Protein AF-A0A2N1ZCA7-F1 (afdb_monomer_lite)

Radius of gyration: 18.74 Å; chains: 1; bounding box: 48×37×48 Å

Structure (mmCIF, N/CA/C/O backbone):
data_AF-A0A2N1ZCA7-F1
#
_entry.id   AF-A0A2N1ZCA7-F1
#
loop_
_atom_site.group_PDB
_atom_site.id
_atom_site.type_symbol
_atom_site.label_atom_id
_atom_site.label_alt_id
_atom_site.label_comp_id
_atom_site.label_asym_id
_atom_site.label_entity_id
_atom_site.label_seq_id
_atom_site.pdbx_PDB_ins_code
_atom_site.Cartn_x
_atom_site.Cartn_y
_atom_site.Cartn_z
_atom_site.occupancy
_atom_site.B_iso_or_equiv
_atom_site.auth_seq_id
_atom_site.auth_comp_id
_atom_site.auth_asym_id
_atom_site.auth_atom_id
_atom_site.pdbx_PDB_model_num
ATOM 1 N N . MET A 1 1 ? -21.669 -12.016 -18.280 1.00 54.09 1 MET A N 1
ATOM 2 C CA . MET A 1 1 ? -21.436 -10.854 -17.398 1.00 54.09 1 MET A CA 1
ATOM 3 C C . MET A 1 1 ? -21.456 -11.382 -15.979 1.00 54.09 1 MET A C 1
ATOM 5 O O . MET A 1 1 ? -22.357 -12.158 -15.691 1.00 54.09 1 MET A O 1
ATOM 9 N N . ALA A 1 2 ? -20.449 -11.059 -15.168 1.00 61.19 2 ALA A N 1
ATOM 10 C CA . ALA A 1 2 ? -20.410 -11.460 -13.763 1.00 61.19 2 ALA A CA 1
ATOM 11 C C . ALA A 1 2 ? -21.601 -10.847 -13.008 1.00 61.19 2 ALA A C 1
ATOM 13 O O . ALA A 1 2 ? -21.930 -9.679 -13.234 1.00 61.19 2 ALA A O 1
ATOM 14 N N . GLU A 1 3 ? -22.271 -11.630 -12.164 1.00 78.62 3 GLU A N 1
ATOM 15 C CA . GLU A 1 3 ? -23.395 -11.147 -11.360 1.00 78.62 3 GLU A CA 1
ATOM 16 C C . GLU A 1 3 ? -22.850 -10.466 -10.102 1.00 78.62 3 GLU A C 1
ATOM 18 O O . GLU A 1 3 ? -22.225 -11.101 -9.250 1.00 78.62 3 GLU A O 1
ATOM 23 N N . TRP A 1 4 ? -23.054 -9.152 -10.007 1.00 86.12 4 TRP A N 1
ATOM 24 C CA . TRP A 1 4 ? -22.641 -8.377 -8.844 1.00 86.12 4 TRP A CA 1
ATOM 25 C C . TRP A 1 4 ? -23.588 -8.632 -7.674 1.00 86.12 4 TRP A C 1
ATOM 27 O O . TRP A 1 4 ? -24.806 -8.518 -7.806 1.00 86.12 4 TRP A O 1
ATOM 37 N N . LYS A 1 5 ? -23.009 -8.933 -6.515 1.00 90.31 5 LYS A N 1
ATOM 38 C CA . LYS A 1 5 ? -23.696 -9.033 -5.228 1.00 90.31 5 LYS A CA 1
ATOM 39 C C . LYS A 1 5 ? -23.409 -7.792 -4.396 1.00 90.31 5 LYS A C 1
ATOM 41 O O . LYS A 1 5 ? -22.346 -7.185 -4.525 1.00 90.31 5 LYS A O 1
ATOM 46 N N . GLU A 1 6 ? -24.354 -7.453 -3.526 1.00 91.88 6 GLU A N 1
ATOM 47 C CA . GLU A 1 6 ? -24.297 -6.267 -2.676 1.00 91.88 6 GLU A CA 1
ATOM 48 C C . GLU A 1 6 ? -24.579 -6.625 -1.211 1.00 91.88 6 GLU A C 1
ATOM 50 O O . GLU A 1 6 ? -25.515 -7.369 -0.910 1.00 91.88 6 GLU A O 1
ATOM 55 N N . LEU A 1 7 ? -23.789 -6.058 -0.297 1.00 91.69 7 LEU A N 1
ATOM 56 C CA . LEU A 1 7 ? -24.031 -6.070 1.144 1.00 91.69 7 LEU A CA 1
ATOM 57 C C . LEU A 1 7 ? -23.997 -4.636 1.670 1.00 91.69 7 LEU A C 1
ATOM 59 O O . LEU A 1 7 ? -22.962 -3.976 1.615 1.00 91.69 7 LEU A O 1
ATOM 63 N N . LYS A 1 8 ? -25.121 -4.160 2.208 1.00 93.50 8 LYS A N 1
ATOM 64 C CA . LYS A 1 8 ? -25.26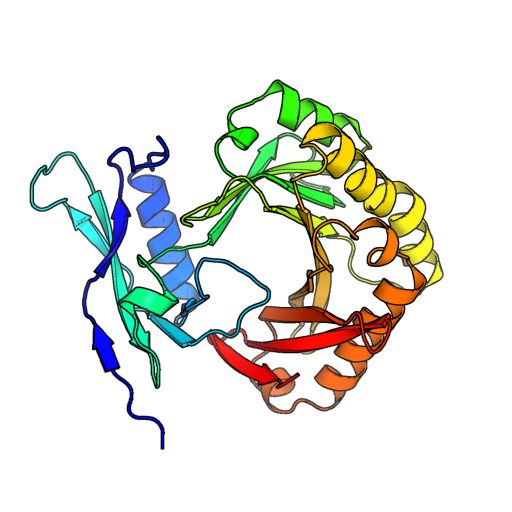0 -2.769 2.657 1.00 93.50 8 LYS A CA 1
ATOM 65 C C . LYS A 1 8 ? -24.775 -2.549 4.081 1.00 93.50 8 LYS A C 1
ATOM 67 O O . LYS A 1 8 ? -24.983 -3.408 4.940 1.00 93.50 8 LYS A O 1
ATOM 72 N N . SER A 1 9 ? -24.200 -1.373 4.330 1.00 91.56 9 SER A N 1
ATOM 73 C CA . SER A 1 9 ? -23.865 -0.840 5.660 1.00 91.56 9 SER A CA 1
ATOM 74 C C . SER A 1 9 ? -23.100 -1.824 6.553 1.00 91.56 9 SER A C 1
ATOM 76 O O . SER A 1 9 ? -23.401 -1.983 7.739 1.00 91.56 9 SER A O 1
ATOM 78 N N . GLN A 1 10 ? -22.119 -2.517 5.980 1.00 90.94 10 GLN A N 1
ATOM 79 C CA . GLN A 1 10 ? -21.289 -3.462 6.719 1.00 90.94 10 GLN A CA 1
ATOM 80 C C . GLN A 1 10 ? -20.261 -2.716 7.563 1.00 90.94 10 GLN A C 1
ATOM 82 O O . GLN A 1 10 ? -19.708 -1.709 7.128 1.00 90.94 10 GLN A O 1
ATOM 87 N N . ILE A 1 11 ? -19.982 -3.226 8.763 1.00 89.50 11 ILE A N 1
ATOM 88 C CA . ILE A 1 11 ? -18.998 -2.632 9.674 1.00 89.50 11 ILE A CA 1
ATOM 89 C C . ILE A 1 11 ? -17.588 -2.929 9.159 1.00 89.50 11 ILE A C 1
ATOM 91 O O . ILE A 1 11 ? -17.176 -4.084 9.067 1.00 89.50 11 ILE A O 1
ATOM 95 N N . LEU A 1 12 ? -16.838 -1.867 8.876 1.00 87.56 12 LEU A N 1
ATOM 96 C CA . LEU A 1 12 ? -15.458 -1.922 8.393 1.00 87.56 12 LEU A CA 1
ATOM 97 C C . LEU A 1 12 ? -14.470 -1.712 9.550 1.00 87.56 12 LEU A C 1
ATOM 99 O O . LEU A 1 12 ? -13.465 -2.412 9.678 1.00 87.56 12 LEU A O 1
ATOM 103 N N . ALA A 1 13 ? -14.785 -0.761 10.431 1.00 89.19 13 ALA A N 1
ATOM 104 C CA . ALA A 1 13 ? -13.964 -0.360 11.571 1.00 89.19 13 ALA A CA 1
ATOM 105 C C . ALA A 1 13 ? -14.845 0.128 12.722 1.00 89.19 13 ALA A C 1
ATOM 107 O O . ALA A 1 13 ? -15.977 0.549 12.489 1.00 89.19 13 ALA A O 1
ATOM 108 N N . GLY A 1 14 ? -14.307 0.142 13.938 1.00 91.44 14 GLY A N 1
ATOM 109 C CA . GLY A 1 14 ? -14.994 0.701 15.098 1.00 91.44 14 GLY A CA 1
ATOM 110 C C . GLY A 1 14 ? -14.034 1.340 16.091 1.00 91.44 14 GLY A C 1
ATOM 111 O O . GLY A 1 14 ? -12.814 1.205 15.970 1.00 91.44 14 GLY A O 1
ATOM 112 N N . THR A 1 15 ? -14.597 2.049 17.068 1.00 94.25 15 THR A N 1
ATOM 113 C CA . THR A 1 15 ? -13.843 2.617 18.198 1.00 94.25 15 THR A CA 1
ATOM 114 C C . THR A 1 15 ? -13.708 1.649 19.374 1.00 94.25 15 THR A C 1
ATOM 116 O O . THR A 1 15 ? -13.002 1.945 20.334 1.00 94.25 15 THR A O 1
ATOM 119 N N . LYS A 1 16 ? -14.380 0.492 19.324 1.00 92.00 16 LYS A N 1
ATOM 120 C CA . LYS A 1 16 ? -14.135 -0.611 20.260 1.00 92.00 16 LYS A CA 1
ATOM 121 C C . LYS A 1 16 ? -12.760 -1.215 19.996 1.00 92.00 16 LYS A C 1
ATOM 123 O O . LYS A 1 16 ? -12.297 -1.214 18.858 1.00 92.00 16 LYS A O 1
ATOM 128 N N . ILE A 1 17 ? -12.149 -1.746 21.051 1.00 88.12 17 ILE A N 1
ATOM 129 C CA . ILE A 1 17 ? -10.935 -2.552 20.929 1.00 88.12 17 ILE A CA 1
ATOM 130 C C . ILE A 1 17 ? -11.282 -3.797 20.110 1.00 88.12 17 ILE A C 1
ATOM 132 O O . ILE A 1 17 ? -12.230 -4.516 20.436 1.00 88.12 17 ILE A O 1
ATOM 136 N N . ASP A 1 18 ? -10.553 -4.014 19.023 1.00 82.94 18 ASP A N 1
ATOM 137 C CA . ASP A 1 18 ? -10.734 -5.176 18.168 1.00 82.94 18 ASP A CA 1
ATOM 138 C C . ASP A 1 18 ? -10.008 -6.417 18.715 1.00 82.94 18 ASP A C 1
ATOM 140 O O . ASP A 1 18 ? -9.381 -6.401 19.775 1.00 82.94 18 ASP A O 1
ATOM 144 N N . SER A 1 19 ? -10.093 -7.532 17.986 1.00 77.69 19 SER A N 1
ATOM 145 C CA . SER A 1 19 ? -9.451 -8.792 18.378 1.00 77.69 19 SER A CA 1
ATOM 146 C C . SER A 1 19 ? -7.920 -8.728 18.427 1.00 77.69 19 SER A C 1
ATOM 148 O O . SER A 1 19 ? -7.298 -9.676 18.899 1.00 77.69 19 SER A O 1
ATOM 150 N N . GLN A 1 20 ? -7.314 -7.662 17.906 1.00 76.81 20 GLN A N 1
ATOM 151 C CA . GLN A 1 20 ? -5.869 -7.442 17.889 1.00 76.81 20 GLN A CA 1
ATOM 152 C C . GLN A 1 20 ? -5.430 -6.533 19.030 1.00 76.81 20 GLN A C 1
ATOM 154 O O . GLN A 1 20 ? -4.245 -6.470 19.326 1.00 76.81 20 GLN A O 1
ATOM 159 N N . GLY A 1 21 ? -6.367 -5.882 19.719 1.00 83.56 21 GLY A N 1
ATOM 160 C CA . GLY A 1 21 ? -6.051 -4.894 20.741 1.00 83.56 21 GLY A CA 1
ATOM 161 C C . GLY A 1 21 ? -5.938 -3.475 20.184 1.00 83.56 21 GLY A C 1
ATOM 162 O O . GLY A 1 21 ? -5.560 -2.573 20.930 1.00 83.56 21 GLY A O 1
ATOM 163 N N . GLU A 1 22 ? -6.268 -3.249 18.907 1.00 85.56 22 GLU A N 1
ATOM 164 C CA . GLU A 1 22 ? -6.298 -1.910 18.325 1.00 85.56 22 GLU A CA 1
ATOM 165 C C . GLU A 1 22 ? -7.667 -1.251 18.559 1.00 85.56 22 GLU A C 1
ATOM 167 O O . GLU A 1 22 ? -8.716 -1.886 18.473 1.00 85.56 22 GLU A O 1
ATOM 172 N N . SER A 1 23 ? -7.670 0.055 18.834 1.00 88.62 23 SER A N 1
ATOM 173 C CA . SER A 1 23 ? -8.878 0.881 18.806 1.00 88.62 23 SER A CA 1
ATOM 174 C C . SER A 1 23 ? -8.656 2.133 17.960 1.00 88.62 23 SER A C 1
ATOM 176 O O . SER A 1 23 ? -7.528 2.592 17.757 1.00 88.62 23 SER A O 1
ATOM 178 N N . ASN A 1 24 ? -9.750 2.691 17.450 1.00 91.12 24 ASN A N 1
ATOM 179 C CA . ASN A 1 24 ? -9.742 3.928 16.681 1.00 91.12 24 ASN A CA 1
ATOM 180 C C . ASN A 1 24 ? -10.481 5.042 17.422 1.00 91.12 24 ASN A C 1
ATOM 182 O O . ASN A 1 24 ? -11.389 4.784 18.210 1.00 91.12 24 ASN A O 1
ATOM 186 N N . THR A 1 25 ? -10.140 6.293 17.117 1.00 93.62 25 THR A N 1
ATOM 187 C CA . THR A 1 25 ? -10.919 7.453 17.563 1.00 93.62 25 THR A CA 1
ATOM 188 C C . THR A 1 25 ? -12.057 7.741 16.588 1.00 93.62 25 THR A C 1
ATOM 190 O O . THR A 1 25 ? -11.984 7.399 15.403 1.00 93.62 25 THR A O 1
ATOM 193 N N . LYS A 1 26 ? -13.117 8.406 17.056 1.00 95.81 26 LYS A N 1
ATOM 194 C CA . LYS A 1 26 ? -14.226 8.823 16.187 1.00 95.81 26 LYS A CA 1
ATOM 195 C C . LYS A 1 26 ? -13.744 9.788 15.102 1.00 95.81 26 LYS A C 1
ATOM 197 O O . LYS A 1 26 ? -14.171 9.694 13.954 1.00 95.81 26 LYS A O 1
ATOM 202 N N . GLU A 1 27 ? -12.836 10.688 15.457 1.00 96.38 27 GLU A N 1
ATOM 203 C CA . GLU A 1 27 ? -12.222 11.671 14.566 1.00 96.38 27 GLU A CA 1
ATOM 204 C C . GLU A 1 27 ? -11.488 10.974 13.420 1.00 96.38 27 GLU A C 1
ATOM 206 O O . GLU A 1 27 ? -11.633 11.363 12.261 1.00 96.38 27 GLU A O 1
ATOM 211 N N . PHE A 1 28 ? -10.770 9.889 13.722 1.00 93.50 28 PHE A N 1
ATOM 212 C CA . PHE A 1 28 ? -10.111 9.074 12.712 1.00 93.50 28 PHE A CA 1
ATOM 213 C C . PHE A 1 28 ? -11.116 8.382 11.780 1.00 93.50 28 PHE A C 1
ATOM 215 O O . PHE A 1 28 ? -10.930 8.399 10.564 1.00 93.50 28 PHE A O 1
ATOM 222 N N . LEU A 1 29 ? -12.220 7.839 12.310 1.00 94.75 29 LEU A N 1
ATOM 223 C CA . LEU A 1 29 ? -13.276 7.249 11.474 1.00 94.75 29 LEU A CA 1
ATOM 224 C C . LEU A 1 29 ? -13.932 8.291 10.552 1.00 94.75 29 LEU A C 1
ATOM 226 O O . LEU A 1 29 ? -14.195 8.003 9.385 1.00 94.75 29 LEU A O 1
ATOM 230 N N . LEU A 1 30 ? -14.166 9.511 11.045 1.00 96.94 30 LEU A N 1
ATOM 231 C CA . LEU A 1 30 ? -14.705 10.617 10.245 1.00 96.94 30 LEU A CA 1
ATOM 232 C C . LEU A 1 30 ? -13.730 11.058 9.149 1.00 96.94 30 LEU A C 1
ATOM 234 O O . LEU A 1 30 ? -14.143 11.316 8.017 1.00 96.94 30 LEU A O 1
ATOM 238 N N . TRP A 1 31 ? -12.435 11.107 9.461 1.00 95.00 31 TRP A N 1
ATOM 239 C CA . TRP A 1 31 ? -11.398 11.364 8.469 1.00 95.00 31 TRP A CA 1
ATOM 240 C C . TRP A 1 31 ? -11.374 10.282 7.379 1.00 95.00 31 TRP A C 1
ATOM 242 O O . TRP A 1 31 ? -11.380 10.621 6.194 1.00 95.00 31 TRP A O 1
ATOM 252 N N . LEU A 1 32 ? -11.438 8.998 7.756 1.00 93.06 32 LEU A N 1
ATOM 253 C CA . LEU A 1 32 ? -11.523 7.881 6.809 1.00 93.06 32 LEU A CA 1
ATOM 254 C C . LEU A 1 32 ? -12.758 7.986 5.912 1.00 93.06 32 LEU A C 1
ATOM 256 O O . LEU A 1 32 ? -12.626 7.883 4.694 1.00 93.06 32 LEU A O 1
ATOM 260 N N . LYS A 1 33 ? -13.938 8.246 6.491 1.00 95.12 33 LYS A N 1
ATOM 261 C CA . LYS A 1 33 ? -15.184 8.466 5.742 1.00 95.12 33 LYS A CA 1
ATOM 262 C C . LYS A 1 33 ? -14.991 9.517 4.653 1.00 95.12 33 LYS A C 1
ATOM 264 O O . LYS A 1 33 ? -15.308 9.269 3.492 1.00 95.12 33 LYS A O 1
ATOM 269 N N . ASN A 1 34 ? -14.484 10.691 5.024 1.00 95.12 34 ASN A N 1
ATOM 270 C CA . ASN A 1 34 ? -14.314 11.799 4.088 1.00 95.12 34 ASN A CA 1
ATOM 271 C C . ASN A 1 34 ? -13.300 11.450 2.996 1.00 95.12 34 ASN A C 1
ATOM 273 O O . ASN A 1 34 ? -13.575 11.654 1.815 1.00 95.12 34 ASN A O 1
ATOM 277 N N . ARG A 1 35 ? -12.160 10.864 3.381 1.00 90.88 35 ARG A N 1
ATOM 278 C CA . ARG A 1 35 ? -11.112 10.426 2.454 1.00 90.88 35 ARG A CA 1
ATOM 279 C C . ARG A 1 35 ? -11.630 9.402 1.443 1.00 90.88 35 ARG A C 1
ATOM 281 O O . ARG A 1 35 ? -11.357 9.534 0.254 1.00 90.88 35 ARG A O 1
ATOM 288 N N . PHE A 1 36 ? -12.356 8.383 1.896 1.00 90.75 36 PHE A N 1
ATOM 289 C CA . PHE A 1 36 ? -12.839 7.319 1.020 1.00 90.75 36 PHE A CA 1
ATOM 290 C C . PHE A 1 36 ? -13.998 7.768 0.132 1.00 90.75 36 PHE A C 1
ATOM 292 O O . PHE A 1 36 ? -13.996 7.455 -1.055 1.00 90.75 36 PHE A O 1
ATOM 299 N N . ASN A 1 37 ? -14.926 8.580 0.646 1.00 92.25 37 ASN A N 1
ATOM 300 C CA . ASN A 1 37 ? -15.996 9.146 -0.178 1.00 92.25 37 ASN A CA 1
ATOM 301 C C . ASN A 1 37 ? -15.467 10.118 -1.241 1.00 92.25 37 ASN A C 1
ATOM 303 O O . ASN A 1 37 ? -15.974 10.108 -2.358 1.00 92.25 37 ASN A O 1
ATOM 307 N N . ALA A 1 38 ? -14.428 10.908 -0.941 1.00 90.06 38 ALA A N 1
ATOM 308 C CA . ALA A 1 38 ? -13.791 11.780 -1.933 1.00 90.06 38 ALA A CA 1
ATOM 309 C C . ALA A 1 38 ? -13.191 10.994 -3.111 1.00 90.06 38 ALA A C 1
ATOM 311 O O . ALA A 1 38 ? -13.107 11.504 -4.223 1.00 90.06 38 ALA A O 1
ATOM 312 N N . ARG A 1 39 ? -12.797 9.742 -2.864 1.00 85.56 39 ARG A N 1
ATOM 313 C CA . ARG A 1 39 ? -12.280 8.826 -3.879 1.00 85.56 39 ARG A CA 1
ATOM 314 C C . ARG A 1 39 ? -13.379 8.060 -4.632 1.00 85.56 39 ARG A C 1
ATOM 316 O O . ARG A 1 39 ? -13.154 7.586 -5.740 1.00 85.56 39 ARG A O 1
ATOM 323 N N . GLY A 1 40 ? -14.566 7.924 -4.049 1.00 86.62 40 GLY A N 1
ATOM 324 C CA . GLY A 1 40 ? -15.675 7.169 -4.625 1.00 86.62 40 GLY A CA 1
ATOM 325 C C . GLY A 1 40 ? -15.575 5.676 -4.320 1.00 86.62 40 GLY A C 1
ATOM 326 O O . GLY A 1 40 ? -16.132 5.215 -3.325 1.00 86.62 40 GLY A O 1
ATOM 327 N N . LYS A 1 41 ? -14.896 4.904 -5.179 1.00 89.56 41 LYS A N 1
ATOM 328 C CA . LYS A 1 41 ? -14.775 3.445 -5.026 1.00 89.56 41 LYS A CA 1
ATOM 329 C C . LYS A 1 41 ? -13.437 3.069 -4.405 1.00 89.56 41 LYS A C 1
ATOM 331 O O . LYS A 1 41 ? -12.381 3.436 -4.914 1.00 89.56 41 LYS A O 1
ATOM 336 N N . ILE A 1 42 ? -13.487 2.290 -3.330 1.00 89.00 42 ILE A N 1
ATOM 337 C CA . ILE A 1 42 ? -12.305 1.696 -2.709 1.00 89.00 42 ILE A CA 1
ATOM 338 C C . ILE A 1 42 ? -12.250 0.220 -3.086 1.00 89.00 42 ILE A C 1
ATOM 340 O O . ILE A 1 42 ? -13.156 -0.524 -2.716 1.00 89.00 42 ILE A O 1
ATOM 344 N N . PRO A 1 43 ? -11.218 -0.229 -3.804 1.00 86.88 43 PRO A N 1
ATOM 345 C CA . PRO A 1 43 ? -11.031 -1.635 -4.118 1.00 86.88 43 PRO A CA 1
ATOM 346 C C . PRO A 1 43 ? -11.109 -2.579 -2.925 1.00 86.88 43 PRO A C 1
ATOM 348 O O . PRO A 1 43 ? -10.518 -2.344 -1.871 1.00 86.88 43 PRO A O 1
ATOM 351 N N . LEU A 1 44 ? -11.793 -3.699 -3.132 1.00 84.12 44 LEU A N 1
ATOM 352 C CA . LEU A 1 44 ? -11.938 -4.753 -2.140 1.00 84.12 44 LEU A CA 1
ATOM 353 C C . LEU A 1 44 ? -10.768 -5.732 -2.252 1.00 84.12 44 LEU A C 1
ATOM 355 O O . LEU A 1 44 ? -10.841 -6.747 -2.949 1.00 84.12 44 LEU A O 1
ATOM 359 N N . GLY A 1 45 ? -9.664 -5.384 -1.592 1.00 77.25 45 GLY A N 1
ATOM 360 C CA . GLY A 1 45 ? -8.489 -6.244 -1.483 1.00 77.25 45 GLY A CA 1
ATOM 361 C C . GLY A 1 45 ? -8.755 -7.458 -0.591 1.00 77.25 45 GLY A C 1
ATOM 362 O O . GLY A 1 45 ? -9.381 -7.347 0.461 1.00 77.25 45 GLY A O 1
ATOM 363 N N . GLN A 1 46 ? -8.252 -8.625 -0.988 1.00 73.12 46 GLN A N 1
ATOM 364 C CA . GLN A 1 46 ? -8.410 -9.853 -0.210 1.00 73.12 46 GLN A CA 1
ATOM 365 C C . GLN A 1 46 ? -7.411 -9.885 0.949 1.00 73.12 46 GLN A C 1
ATOM 367 O O . GLN A 1 46 ? -6.206 -9.980 0.720 1.00 73.12 46 GLN A O 1
ATOM 372 N N . GLN A 1 47 ? -7.901 -9.830 2.194 1.00 71.38 47 GLN A N 1
ATOM 373 C CA . GLN A 1 47 ? -7.083 -9.954 3.416 1.00 71.38 47 GLN A CA 1
ATOM 374 C C . GLN A 1 47 ? -5.925 -8.933 3.503 1.00 71.38 47 GLN A C 1
ATOM 376 O O . GLN A 1 47 ? -4.924 -9.182 4.163 1.00 71.38 47 GLN A O 1
ATOM 381 N N . HIS A 1 48 ? -6.015 -7.796 2.800 1.00 71.56 48 HIS A N 1
ATOM 382 C CA . HIS A 1 48 ? -4.897 -6.854 2.596 1.00 71.56 48 HIS A CA 1
ATOM 383 C C . HIS A 1 48 ? -3.593 -7.488 2.086 1.00 71.56 48 HIS A C 1
ATOM 385 O O . HIS A 1 48 ? -2.516 -6.910 2.239 1.00 71.56 48 HIS A O 1
ATOM 391 N N . ASP A 1 49 ? -3.682 -8.660 1.464 1.00 77.06 49 ASP A N 1
ATOM 392 C CA . ASP A 1 49 ? -2.577 -9.251 0.735 1.00 77.06 49 ASP A CA 1
ATOM 393 C C . ASP A 1 49 ? -2.505 -8.569 -0.630 1.00 77.06 49 ASP A C 1
ATOM 395 O O . ASP A 1 49 ? -3.327 -8.807 -1.519 1.00 77.06 49 ASP A O 1
ATOM 399 N N . MET A 1 50 ? -1.512 -7.696 -0.791 1.00 80.12 50 MET A N 1
ATOM 400 C CA . MET A 1 50 ? -1.320 -6.938 -2.024 1.00 80.12 50 MET A CA 1
ATOM 401 C C . MET A 1 50 ? -1.012 -7.837 -3.229 1.00 80.12 50 MET A C 1
ATOM 403 O O . MET A 1 50 ? -1.175 -7.384 -4.360 1.00 80.12 50 MET A O 1
ATOM 407 N N . SER A 1 51 ? -0.633 -9.103 -3.007 1.00 79.31 51 SER A N 1
ATOM 408 C CA . SER A 1 51 ? -0.378 -10.089 -4.063 1.00 79.31 51 SER A CA 1
ATOM 409 C C . SER A 1 51 ? -1.640 -10.690 -4.685 1.00 79.31 51 SER A C 1
ATOM 411 O O . SER A 1 51 ? -1.532 -11.410 -5.681 1.00 79.31 51 SER A O 1
ATOM 413 N N . LYS A 1 52 ? -2.815 -10.429 -4.101 1.00 80.75 52 LYS A N 1
ATOM 414 C CA . LYS A 1 52 ? -4.102 -10.951 -4.565 1.00 80.75 52 LYS A CA 1
ATOM 415 C C . LYS A 1 52 ? -4.878 -9.910 -5.364 1.00 80.75 52 LYS A C 1
ATOM 417 O O . LYS A 1 52 ? -4.796 -8.704 -5.122 1.00 80.75 52 LYS A O 1
ATOM 422 N N . GLU A 1 53 ? -5.682 -10.415 -6.290 1.00 81.88 53 GLU A N 1
ATOM 423 C CA . GLU A 1 53 ? -6.637 -9.625 -7.061 1.00 81.88 53 GLU A CA 1
ATOM 424 C C . GLU A 1 53 ? -7.685 -8.966 -6.154 1.00 81.88 53 GLU A C 1
ATOM 426 O O . GLU A 1 53 ? -8.074 -9.518 -5.115 1.00 81.88 53 GLU A O 1
ATOM 431 N N . ALA A 1 54 ? -8.177 -7.799 -6.567 1.00 82.00 54 ALA A N 1
ATOM 432 C CA . ALA A 1 54 ? -9.371 -7.220 -5.964 1.00 82.00 54 ALA A CA 1
ATOM 433 C C . ALA A 1 54 ? -10.617 -7.941 -6.497 1.00 82.00 54 ALA A C 1
ATOM 435 O O . ALA A 1 54 ? -10.724 -8.194 -7.697 1.00 82.00 54 ALA A O 1
ATOM 436 N N . VAL A 1 55 ? -11.562 -8.243 -5.604 1.00 85.50 55 VAL A N 1
ATOM 437 C CA . VAL A 1 55 ? -12.769 -9.048 -5.906 1.00 85.50 55 VAL A CA 1
ATOM 438 C C . VAL A 1 55 ? -14.053 -8.213 -5.923 1.00 85.50 55 VAL A C 1
ATOM 440 O O . VAL A 1 55 ? -15.167 -8.736 -5.936 1.00 85.50 55 VAL A O 1
ATOM 443 N N . GLY A 1 56 ? -13.901 -6.891 -5.863 1.00 88.00 56 GLY A N 1
ATOM 444 C CA . GLY A 1 56 ? -15.005 -5.964 -5.697 1.00 88.00 56 GLY A CA 1
ATOM 445 C C . GLY A 1 56 ? -14.552 -4.570 -5.286 1.00 88.00 56 GLY A C 1
ATOM 446 O O . GLY A 1 56 ? -13.390 -4.198 -5.460 1.00 88.00 56 GLY A O 1
ATOM 447 N N . HIS A 1 57 ? -15.470 -3.804 -4.707 1.00 89.69 57 HIS A N 1
ATOM 448 C CA . HIS A 1 57 ? -15.201 -2.489 -4.137 1.00 89.69 57 HIS A CA 1
ATOM 449 C C . HIS A 1 57 ? -16.160 -2.151 -2.989 1.00 89.69 57 HIS A C 1
ATOM 451 O O . HIS A 1 57 ? -17.205 -2.777 -2.817 1.00 89.69 57 HIS A O 1
ATOM 457 N N . ILE A 1 58 ? -15.791 -1.129 -2.225 1.00 91.56 58 ILE A N 1
ATOM 458 C CA . ILE A 1 58 ? -16.562 -0.524 -1.144 1.00 91.56 58 ILE A CA 1
ATOM 459 C C . ILE A 1 58 ? -16.846 0.934 -1.520 1.00 91.56 58 ILE A C 1
ATOM 461 O O . ILE A 1 58 ? -15.961 1.625 -2.035 1.00 91.56 58 ILE A O 1
ATOM 465 N N . ASN A 1 59 ? -18.062 1.410 -1.274 1.00 93.19 59 ASN A N 1
ATOM 466 C CA . ASN A 1 59 ? -18.431 2.824 -1.391 1.00 93.19 59 ASN A CA 1
ATOM 467 C C . ASN A 1 59 ? -19.453 3.207 -0.296 1.00 93.19 59 ASN A C 1
ATOM 469 O O . ASN A 1 59 ? -19.686 2.430 0.632 1.00 93.19 59 ASN A O 1
ATOM 473 N N . ASN A 1 60 ? -20.028 4.412 -0.387 1.00 94.44 60 ASN A N 1
ATOM 474 C CA . ASN A 1 60 ? -21.063 4.916 0.526 1.00 94.44 60 ASN A CA 1
ATOM 475 C C . ASN A 1 60 ? -20.645 4.853 2.005 1.00 94.44 60 ASN A C 1
ATOM 477 O O . ASN A 1 60 ? -21.343 4.291 2.849 1.00 94.44 60 ASN A O 1
ATOM 481 N N . PHE A 1 61 ? -19.479 5.416 2.323 1.00 95.19 61 PHE A N 1
ATOM 482 C CA . PHE A 1 61 ? -18.938 5.347 3.675 1.00 95.19 61 PHE A CA 1
ATOM 483 C C . PHE A 1 61 ? -19.700 6.268 4.626 1.00 95.19 61 PHE A C 1
ATOM 485 O O . PHE A 1 61 ? -19.939 7.441 4.311 1.00 95.19 61 PHE A O 1
ATOM 492 N N . ASP A 1 62 ? -19.994 5.776 5.827 1.00 97.12 62 ASP A N 1
ATOM 493 C CA . ASP A 1 62 ? -20.584 6.580 6.894 1.00 97.12 62 ASP A CA 1
ATOM 494 C C . ASP A 1 62 ? -20.059 6.204 8.284 1.00 97.12 62 ASP A C 1
ATOM 496 O O . ASP A 1 62 ? -19.496 5.130 8.483 1.00 97.12 62 ASP A O 1
ATOM 500 N N . VAL A 1 63 ? -20.233 7.106 9.250 1.00 97.38 63 VAL A N 1
ATOM 501 C CA . VAL A 1 63 ? -19.876 6.889 10.655 1.00 97.38 63 VAL A CA 1
ATOM 502 C C . VAL A 1 63 ? -21.143 6.951 11.489 1.00 97.38 63 VAL A C 1
ATOM 504 O O . VAL A 1 63 ? -21.735 8.018 11.654 1.00 97.38 63 VAL A O 1
ATOM 507 N N . ILE A 1 64 ? -21.536 5.804 12.034 1.00 96.69 64 ILE A N 1
ATOM 508 C CA . ILE A 1 64 ? -22.770 5.640 12.805 1.00 96.69 64 ILE A CA 1
ATOM 509 C C . ILE A 1 64 ? -22.458 5.214 14.247 1.00 96.69 64 ILE A C 1
ATOM 511 O O . ILE A 1 64 ? -21.420 4.587 14.476 1.00 96.69 64 ILE A O 1
ATOM 515 N N . PRO A 1 65 ? -23.321 5.523 15.229 1.00 96.62 65 PRO A N 1
ATOM 516 C CA . PRO A 1 65 ? -23.194 4.974 16.577 1.00 96.62 65 PRO A CA 1
ATOM 517 C C . PRO A 1 65 ? -23.235 3.440 16.568 1.00 96.62 65 PRO A C 1
ATOM 519 O O . PRO A 1 65 ? -23.921 2.826 15.742 1.00 96.62 65 PRO A O 1
ATOM 522 N N . ASP A 1 66 ? -22.513 2.804 17.486 1.00 94.25 66 ASP A N 1
ATOM 523 C CA . ASP A 1 66 ? -22.609 1.363 17.689 1.00 94.25 66 ASP A CA 1
ATOM 524 C C . ASP A 1 66 ? -23.977 0.993 18.285 1.00 94.25 66 ASP A C 1
ATOM 526 O O . ASP A 1 66 ? -24.479 1.636 19.202 1.00 94.25 66 ASP A O 1
ATOM 530 N N . LYS A 1 67 ? -24.598 -0.066 17.751 1.00 91.69 67 LYS A N 1
ATOM 531 C CA . LYS A 1 67 ? -25.967 -0.472 18.122 1.00 91.69 67 LYS A CA 1
ATOM 532 C C . LYS A 1 67 ? -26.099 -0.965 19.561 1.00 91.69 67 LYS A C 1
ATOM 534 O O . LYS A 1 67 ? -27.207 -1.027 20.080 1.00 91.69 67 LYS A O 1
ATOM 539 N N . THR A 1 68 ? -24.997 -1.409 20.153 1.00 90.88 68 THR A N 1
ATOM 540 C CA . THR A 1 68 ? -24.959 -2.004 21.493 1.00 90.88 68 THR A CA 1
ATOM 541 C C . THR A 1 68 ? -24.353 -1.064 22.528 1.00 90.88 68 THR A C 1
ATOM 543 O O . THR A 1 68 ? -24.515 -1.310 23.718 1.00 90.88 68 THR A O 1
ATOM 546 N N . ASP A 1 69 ? -23.670 -0.004 22.087 1.00 91.19 69 ASP A N 1
ATOM 547 C CA . ASP A 1 69 ? -23.021 0.970 22.958 1.00 91.19 69 ASP A CA 1
ATOM 548 C C . ASP A 1 69 ? -22.889 2.334 22.262 1.00 91.19 69 ASP A C 1
ATOM 550 O O . ASP A 1 69 ? -22.009 2.541 21.430 1.00 91.19 69 ASP A O 1
ATOM 554 N N . GLU A 1 70 ? -23.740 3.290 22.630 1.00 88.94 70 GLU A N 1
ATOM 555 C CA . GLU A 1 70 ? -23.778 4.624 22.014 1.00 88.94 70 GLU A CA 1
ATOM 556 C C . GLU A 1 70 ? -22.512 5.466 22.270 1.00 88.94 70 GLU A C 1
ATOM 558 O O . GLU A 1 70 ? -22.296 6.476 21.594 1.00 88.94 70 GLU A O 1
ATOM 563 N N . SER A 1 71 ? -21.647 5.059 23.211 1.00 92.62 71 SER A N 1
ATOM 564 C CA . SER A 1 71 ? -20.334 5.691 23.401 1.00 92.62 71 SER A CA 1
ATOM 565 C C . SER A 1 71 ? -19.333 5.314 22.300 1.00 92.62 71 SER A C 1
ATOM 567 O O . SER A 1 71 ? -18.339 6.017 22.091 1.00 92.62 71 SER A O 1
ATOM 569 N N . HIS A 1 72 ? -19.614 4.248 21.548 1.00 96.06 72 HIS A N 1
ATOM 570 C CA . HIS A 1 72 ? -18.788 3.767 20.455 1.00 96.06 72 HIS A CA 1
ATOM 571 C C . HIS A 1 72 ? -19.378 4.095 19.082 1.00 96.06 72 HIS A C 1
ATOM 573 O O . HIS A 1 72 ? -20.574 4.315 18.905 1.00 96.06 72 HIS A O 1
ATOM 579 N N . TRP A 1 73 ? -18.496 4.140 18.085 1.00 97.19 73 TRP A N 1
ATOM 580 C CA . TRP A 1 73 ? -18.820 4.515 16.711 1.00 97.19 73 TRP A CA 1
ATOM 581 C C . TRP A 1 73 ? -18.237 3.492 15.745 1.00 97.19 73 TRP A C 1
ATOM 583 O O . TRP A 1 73 ? -17.151 2.962 15.983 1.00 97.19 73 TRP A O 1
ATOM 593 N N . ASN A 1 74 ? -18.944 3.250 14.645 1.00 94.75 74 ASN A N 1
ATOM 594 C CA . ASN A 1 74 ? -18.557 2.323 13.592 1.00 94.75 74 ASN A CA 1
ATOM 595 C C . ASN A 1 74 ? -18.467 3.051 12.249 1.00 94.75 74 ASN A C 1
ATOM 597 O O . ASN A 1 74 ? -19.376 3.792 11.875 1.00 94.75 74 ASN A O 1
ATOM 601 N N . LEU A 1 75 ? -17.383 2.799 11.515 1.00 94.31 75 LEU A N 1
ATOM 602 C CA . LEU A 1 75 ? -17.288 3.105 10.092 1.00 94.31 75 LEU A CA 1
ATOM 603 C C . LEU A 1 75 ? -17.984 1.978 9.332 1.00 94.31 75 LEU A C 1
ATOM 605 O O . LEU A 1 75 ? -17.594 0.813 9.457 1.00 94.31 75 LEU A O 1
ATOM 609 N N . VAL A 1 76 ? -18.985 2.333 8.537 1.00 94.19 76 VAL A N 1
ATOM 610 C CA . VAL A 1 76 ? -19.728 1.407 7.683 1.00 94.19 76 VAL A CA 1
ATOM 611 C C . VAL A 1 76 ? -19.556 1.757 6.210 1.00 94.19 76 VAL A C 1
ATOM 613 O O . VAL A 1 76 ? -19.245 2.900 5.879 1.00 94.19 76 VAL A O 1
ATOM 616 N N . GLY A 1 77 ? -19.768 0.779 5.333 1.00 93.88 77 GLY A N 1
ATOM 617 C CA . GLY A 1 77 ? -19.825 0.985 3.887 1.00 93.88 77 GLY A CA 1
ATOM 618 C C . GLY A 1 77 ? -20.606 -0.118 3.181 1.00 93.88 77 GLY A C 1
ATOM 619 O O . GLY A 1 77 ? -20.857 -1.185 3.752 1.00 93.88 77 GLY A O 1
ATOM 620 N N . ASP A 1 78 ? -20.992 0.151 1.940 1.00 93.56 78 ASP A N 1
ATOM 621 C CA . ASP A 1 78 ? -21.661 -0.816 1.074 1.00 93.56 78 ASP A CA 1
ATOM 622 C C . ASP A 1 78 ? -20.608 -1.579 0.267 1.00 93.56 78 ASP A C 1
ATOM 624 O O . ASP A 1 78 ? -19.735 -0.971 -0.358 1.00 93.56 78 ASP A O 1
ATOM 628 N N . ILE A 1 79 ? -20.678 -2.910 0.280 1.00 90.88 79 ILE A N 1
ATOM 629 C CA . ILE A 1 79 ? -19.747 -3.777 -0.444 1.00 90.88 79 ILE A CA 1
ATOM 630 C C . ILE A 1 79 ? -20.406 -4.359 -1.681 1.00 90.88 79 ILE A C 1
ATOM 632 O O . ILE A 1 79 ? -21.469 -4.971 -1.603 1.00 90.88 79 ILE A O 1
ATOM 636 N N . TYR A 1 80 ? -19.691 -4.249 -2.794 1.00 90.81 80 TYR A N 1
ATOM 637 C CA . TYR A 1 80 ? -20.050 -4.793 -4.092 1.00 90.81 80 TYR A CA 1
ATOM 638 C C . TYR A 1 80 ? -18.962 -5.768 -4.519 1.00 90.81 80 TYR A C 1
ATOM 640 O O . TYR A 1 80 ? -17.786 -5.410 -4.533 1.00 90.81 80 TYR A O 1
ATOM 648 N N . PHE A 1 81 ? -19.328 -6.989 -4.885 1.00 89.69 81 PHE A N 1
ATOM 649 C CA . PHE A 1 81 ? -18.373 -8.039 -5.248 1.00 89.69 81 PHE A CA 1
ATOM 650 C C . PHE A 1 81 ? -18.977 -8.999 -6.266 1.00 89.69 81 PHE A C 1
ATOM 652 O O . PHE A 1 81 ? -20.192 -9.023 -6.462 1.00 89.69 81 PHE A O 1
ATOM 659 N N . HIS A 1 82 ? -18.138 -9.803 -6.907 1.00 84.62 82 HIS A N 1
ATOM 660 C CA . HIS A 1 82 ? -18.583 -10.794 -7.879 1.00 84.62 82 HIS A CA 1
ATOM 661 C C . HIS A 1 82 ? -17.765 -12.083 -7.767 1.00 84.62 82 HIS A C 1
ATOM 663 O O . HIS A 1 82 ? -16.631 -12.065 -7.301 1.00 84.62 82 HIS A O 1
ATOM 669 N N . ASP A 1 83 ? -18.365 -13.200 -8.186 1.00 73.94 83 ASP A N 1
ATOM 670 C CA . ASP A 1 83 ? -17.700 -14.491 -8.426 1.00 73.94 83 ASP A CA 1
ATOM 671 C C . ASP A 1 83 ? -16.811 -15.044 -7.290 1.00 73.94 83 ASP A C 1
ATOM 673 O O . ASP A 1 83 ? -15.899 -15.830 -7.542 1.00 73.94 83 ASP A O 1
ATOM 677 N N . VAL A 1 84 ? -17.087 -14.684 -6.030 1.00 77.31 84 VAL A N 1
ATOM 678 C CA . VAL A 1 84 ? -16.369 -15.202 -4.855 1.00 77.31 84 VAL A CA 1
ATOM 679 C C . VAL A 1 84 ? -17.308 -15.568 -3.707 1.00 77.31 84 VAL A C 1
ATOM 681 O O . VAL A 1 84 ? -18.378 -14.977 -3.531 1.00 77.31 84 VAL A O 1
ATOM 684 N N . ASP A 1 85 ? -16.879 -16.540 -2.902 1.00 77.69 85 ASP A N 1
ATOM 685 C CA . ASP A 1 85 ? -17.382 -16.725 -1.543 1.00 77.69 85 ASP A CA 1
ATOM 686 C C . ASP A 1 85 ? -16.737 -15.665 -0.643 1.00 77.69 85 ASP A C 1
ATOM 688 O O . ASP A 1 85 ? -15.532 -15.703 -0.372 1.00 77.69 85 ASP A O 1
ATOM 692 N N . ILE A 1 86 ? -17.537 -14.682 -0.233 1.00 73.50 86 ILE A N 1
ATOM 693 C CA . ILE A 1 86 ? -17.043 -13.489 0.447 1.00 73.50 86 ILE A CA 1
ATOM 694 C C . ILE A 1 86 ? -16.500 -13.778 1.846 1.00 73.50 86 ILE A C 1
ATOM 696 O O . ILE A 1 86 ? -15.528 -13.144 2.266 1.00 73.50 86 ILE A O 1
ATOM 700 N N . ASP A 1 87 ? -17.054 -14.780 2.529 1.00 72.19 87 ASP A N 1
ATOM 701 C CA . ASP A 1 87 ? -16.617 -15.165 3.870 1.00 72.19 87 ASP A CA 1
ATOM 702 C C . ASP A 1 87 ? -15.215 -15.783 3.812 1.00 72.19 87 ASP A C 1
ATOM 704 O O . ASP A 1 87 ? -14.337 -15.445 4.611 1.00 72.19 87 ASP A O 1
ATOM 708 N N . SER A 1 88 ? -14.962 -16.618 2.800 1.00 68.44 88 SER A N 1
ATOM 709 C CA . SER A 1 88 ? -13.634 -17.180 2.539 1.00 68.44 88 SER A CA 1
ATOM 710 C C . SER A 1 88 ? -12.645 -16.129 2.016 1.00 68.44 88 SER A C 1
ATOM 712 O O . SER A 1 88 ? -11.484 -16.103 2.441 1.00 68.44 88 SER A O 1
ATOM 714 N N . ALA A 1 89 ? -13.083 -15.259 1.099 1.00 60.72 89 ALA A N 1
ATOM 715 C CA . ALA A 1 89 ? -12.219 -14.280 0.439 1.00 60.72 89 ALA A CA 1
ATOM 716 C C . ALA A 1 89 ? -11.737 -13.179 1.394 1.00 60.72 89 ALA A C 1
ATOM 718 O O . ALA A 1 89 ? -10.580 -12.757 1.317 1.00 60.72 89 ALA A O 1
ATOM 719 N N . LEU A 1 90 ? -12.602 -12.727 2.305 1.00 64.38 90 LEU A N 1
ATOM 720 C CA . LEU A 1 90 ? -12.329 -11.550 3.126 1.00 64.38 90 LEU A CA 1
ATOM 721 C C . LEU A 1 90 ? -12.146 -11.871 4.606 1.00 64.38 90 LEU A C 1
ATOM 723 O O . LEU A 1 90 ? -11.346 -11.206 5.255 1.00 64.38 90 LEU A O 1
ATOM 727 N N . ARG A 1 91 ? -12.853 -12.876 5.153 1.00 61.88 91 ARG A N 1
ATOM 728 C CA . ARG A 1 91 ? -12.924 -13.174 6.604 1.00 61.88 91 ARG A CA 1
ATOM 729 C C . ARG A 1 91 ? -13.338 -11.977 7.489 1.00 61.88 91 ARG A C 1
ATOM 731 O O . ARG A 1 91 ? -13.271 -12.063 8.713 1.00 61.88 91 ARG A O 1
ATOM 738 N N . GLY A 1 92 ? -13.768 -10.874 6.874 1.00 60.25 92 GLY A N 1
ATOM 739 C CA . GLY A 1 92 ? -14.092 -9.586 7.483 1.00 60.25 92 GLY A CA 1
ATOM 740 C C . GLY A 1 92 ? -13.796 -8.434 6.516 1.00 60.25 92 GLY A C 1
ATOM 741 O O . GLY A 1 92 ? -12.847 -8.493 5.741 1.00 60.25 92 GLY A O 1
ATOM 742 N N . PHE A 1 93 ? -14.612 -7.380 6.539 1.00 63.78 93 PHE A N 1
ATOM 743 C CA . PHE A 1 93 ? -14.361 -6.182 5.736 1.00 63.78 93 PHE A CA 1
ATOM 744 C C . PHE A 1 93 ? -13.371 -5.258 6.437 1.00 63.78 93 PHE A C 1
ATOM 746 O O . PHE A 1 93 ? -13.434 -5.072 7.658 1.00 63.78 93 PHE A O 1
ATOM 753 N N . SER A 1 94 ? -12.457 -4.678 5.667 1.00 64.75 94 SER A N 1
ATOM 754 C CA . SER A 1 94 ? -11.320 -3.970 6.230 1.00 64.75 94 SER A CA 1
ATOM 755 C C . SER A 1 94 ? -10.775 -2.890 5.296 1.00 64.75 94 SER A C 1
ATOM 757 O O . SER A 1 94 ? -10.983 -2.906 4.084 1.00 64.75 94 SER A O 1
ATOM 759 N N . TYR A 1 95 ? -10.081 -1.921 5.884 1.00 74.62 95 TYR A N 1
ATOM 760 C CA . TYR A 1 95 ? -9.420 -0.815 5.196 1.00 74.62 95 TYR A CA 1
ATOM 761 C C . TYR A 1 95 ? -7.918 -0.868 5.475 1.00 74.62 95 TYR A C 1
ATOM 763 O O . TYR A 1 95 ? -7.489 -1.447 6.474 1.00 74.62 95 TYR A O 1
ATOM 771 N N . SER A 1 96 ? -7.126 -0.235 4.612 1.00 77.88 96 SER A N 1
ATOM 772 C CA . SER A 1 96 ? -5.704 -0.010 4.865 1.00 77.88 96 SER A CA 1
ATOM 773 C C . SER A 1 96 ? -5.349 1.458 4.681 1.00 77.88 96 SER A C 1
ATOM 775 O O . SER A 1 96 ? -5.763 2.071 3.694 1.00 77.88 96 SER A O 1
ATOM 777 N N . VAL A 1 97 ? -4.569 2.018 5.601 1.00 85.38 97 VAL A N 1
ATOM 778 C CA . VAL A 1 97 ? -4.077 3.392 5.508 1.00 85.38 97 VAL A CA 1
ATOM 779 C C . VAL A 1 97 ? -2.710 3.543 6.162 1.00 85.38 97 VAL A C 1
ATOM 781 O O . VAL A 1 97 ? -2.392 2.861 7.135 1.00 85.38 97 VAL A O 1
ATOM 784 N N . ASN A 1 98 ? -1.924 4.466 5.620 1.00 89.19 98 ASN A N 1
ATOM 785 C CA . ASN A 1 98 ? -0.605 4.816 6.120 1.00 89.19 98 ASN A CA 1
ATOM 786 C C . ASN A 1 98 ? -0.714 6.128 6.905 1.00 89.19 98 ASN A C 1
ATOM 788 O O . ASN A 1 98 ? -1.352 7.071 6.428 1.00 89.19 98 ASN A O 1
ATOM 792 N N . ILE A 1 99 ? -0.122 6.182 8.096 1.00 88.69 99 ILE A N 1
ATOM 793 C CA . ILE A 1 99 ? -0.125 7.355 8.977 1.00 88.69 99 ILE A CA 1
ATOM 794 C C . ILE A 1 99 ? 1.311 7.606 9.412 1.00 88.69 99 ILE A C 1
ATOM 796 O O . ILE A 1 99 ? 1.907 6.736 10.041 1.00 88.69 99 ILE A O 1
ATOM 800 N N . ASP A 1 100 ? 1.862 8.772 9.087 1.00 86.81 100 ASP A N 1
ATOM 801 C CA . ASP A 1 100 ? 3.180 9.162 9.589 1.00 86.81 100 ASP A CA 1
ATOM 802 C C . ASP A 1 100 ? 3.108 9.471 11.090 1.00 86.81 100 ASP A C 1
ATOM 804 O O . ASP A 1 100 ? 2.140 10.081 11.549 1.00 86.81 100 ASP A O 1
ATOM 808 N N . ILE A 1 101 ? 4.122 9.051 11.849 1.00 88.75 101 ILE A N 1
ATOM 809 C CA . ILE A 1 101 ? 4.180 9.245 13.306 1.00 88.75 101 ILE A CA 1
ATOM 810 C C . ILE A 1 101 ? 5.422 10.048 13.703 1.00 88.75 101 ILE A C 1
ATOM 812 O O . ILE A 1 101 ? 5.313 10.964 14.513 1.00 88.75 101 ILE A O 1
ATOM 816 N N . THR A 1 102 ? 6.590 9.719 13.146 1.00 90.12 102 THR A N 1
ATOM 817 C CA . THR A 1 102 ? 7.875 10.335 13.516 1.00 90.12 102 THR A CA 1
ATOM 818 C C . THR A 1 102 ? 8.830 10.446 12.318 1.00 90.12 102 THR A C 1
ATOM 820 O O . THR A 1 102 ? 8.591 9.854 11.261 1.00 90.12 102 THR A O 1
ATOM 823 N N . GLY A 1 103 ? 9.912 11.210 12.484 1.00 88.19 103 GLY A N 1
ATOM 824 C CA . GLY A 1 103 ? 10.929 11.494 11.469 1.00 88.19 103 GLY A CA 1
ATOM 825 C C . GLY A 1 103 ? 10.682 12.779 10.680 1.00 88.19 103 GLY A C 1
ATOM 826 O O . GLY A 1 103 ? 9.993 13.688 11.146 1.00 88.19 103 GLY A O 1
ATOM 827 N N . ASP A 1 104 ? 11.272 12.870 9.487 1.00 80.06 104 ASP A N 1
ATOM 828 C CA . ASP A 1 104 ? 11.180 14.065 8.640 1.00 80.06 104 ASP A CA 1
ATOM 829 C C . ASP A 1 104 ? 9.842 14.106 7.888 1.00 80.06 104 ASP A C 1
ATOM 831 O O . ASP A 1 104 ? 9.687 13.534 6.813 1.00 80.06 104 ASP A O 1
ATOM 835 N N . LEU A 1 105 ? 8.831 14.751 8.468 1.00 83.06 105 LEU A N 1
ATOM 836 C CA . LEU A 1 105 ? 7.483 14.771 7.891 1.00 83.06 105 LEU A CA 1
ATOM 837 C C . LEU A 1 105 ? 7.339 15.722 6.695 1.00 83.06 105 LEU A C 1
ATOM 839 O O . LEU A 1 105 ? 6.409 15.557 5.903 1.00 83.06 105 LEU A O 1
ATOM 843 N N . GLU A 1 106 ? 8.238 16.698 6.560 1.00 79.25 106 GLU A N 1
ATOM 844 C CA . GLU A 1 106 ? 8.159 17.738 5.530 1.00 79.25 106 GLU A CA 1
ATOM 845 C C . GLU A 1 106 ? 8.991 17.385 4.294 1.00 79.25 106 GLU A C 1
ATOM 847 O O . GLU A 1 106 ? 8.506 17.543 3.174 1.00 79.25 106 GLU A O 1
ATOM 852 N N . ASN A 1 107 ? 10.210 16.866 4.484 1.00 81.88 107 ASN A N 1
ATOM 853 C CA . ASN A 1 107 ? 11.175 16.596 3.413 1.00 81.88 107 ASN A CA 1
ATOM 854 C C . ASN A 1 107 ? 11.582 15.115 3.321 1.00 81.88 107 ASN A C 1
ATOM 856 O O . ASN A 1 107 ? 12.649 14.791 2.799 1.00 81.88 107 ASN A O 1
ATOM 860 N N . LYS A 1 108 ? 10.732 14.194 3.792 1.00 87.06 108 LYS A N 1
ATOM 861 C CA . LYS A 1 108 ? 10.950 12.745 3.645 1.00 87.06 108 LYS A CA 1
ATOM 862 C C . LYS A 1 108 ? 11.190 12.319 2.196 1.00 87.06 108 LYS A C 1
ATOM 864 O O . LYS A 1 108 ? 10.371 12.534 1.304 1.00 87.06 108 LYS A O 1
ATOM 869 N N . GLU A 1 109 ? 12.268 11.571 2.010 1.00 89.25 109 GLU A N 1
ATOM 870 C CA . GLU A 1 109 ? 12.610 10.845 0.787 1.00 89.25 109 GLU A CA 1
ATOM 871 C C . GLU A 1 109 ? 12.088 9.402 0.834 1.00 89.25 109 GLU A C 1
ATOM 873 O O . GLU A 1 109 ? 11.762 8.813 -0.202 1.00 89.25 109 GLU A O 1
ATOM 878 N N . VAL A 1 110 ? 11.997 8.830 2.039 1.00 91.50 110 VAL A N 1
ATOM 879 C CA . VAL A 1 110 ? 11.509 7.471 2.288 1.00 91.50 110 VAL A CA 1
ATOM 880 C C . VAL A 1 110 ? 10.537 7.478 3.468 1.00 91.50 110 VAL A C 1
ATOM 882 O O . VAL A 1 110 ? 10.774 8.116 4.494 1.00 91.50 110 VAL A O 1
ATOM 885 N N . ALA A 1 111 ? 9.436 6.746 3.338 1.00 93.44 111 ALA A N 1
ATOM 886 C CA . ALA A 1 111 ? 8.488 6.512 4.421 1.00 93.44 111 ALA A CA 1
ATOM 887 C C . ALA A 1 111 ? 8.361 5.016 4.699 1.00 93.44 111 ALA A C 1
ATOM 889 O O . ALA A 1 111 ? 8.172 4.222 3.777 1.00 93.44 111 ALA A O 1
ATOM 890 N N . VAL A 1 112 ? 8.446 4.630 5.966 1.00 93.56 112 VAL A N 1
ATOM 891 C CA . VAL A 1 112 ? 8.300 3.245 6.405 1.00 93.56 112 VAL A CA 1
ATOM 892 C C . VAL A 1 112 ? 7.077 3.121 7.298 1.00 93.56 112 VAL A C 1
ATOM 894 O O . VAL A 1 112 ? 6.968 3.781 8.326 1.00 93.56 112 VAL A O 1
ATOM 897 N N . TYR A 1 113 ? 6.169 2.225 6.939 1.00 93.56 113 TYR A N 1
ATOM 898 C CA . TYR A 1 113 ? 4.973 1.941 7.714 1.00 93.56 113 TYR A CA 1
ATOM 899 C C . TYR A 1 113 ? 5.001 0.493 8.187 1.00 93.56 113 TYR A C 1
ATOM 901 O O . TYR A 1 113 ? 4.981 -0.442 7.383 1.00 93.56 113 TYR A O 1
ATOM 909 N N . VAL A 1 114 ? 5.049 0.303 9.501 1.00 91.19 114 VAL A N 1
ATOM 910 C CA . VAL A 1 114 ? 5.001 -1.023 10.129 1.00 91.19 114 VAL A CA 1
ATOM 911 C C . VAL A 1 114 ? 3.568 -1.320 10.579 1.00 91.19 114 VAL A C 1
ATOM 913 O O . VAL A 1 114 ? 2.814 -0.379 10.823 1.00 91.19 114 VAL A O 1
ATOM 916 N N . PRO A 1 115 ? 3.134 -2.587 10.653 1.00 88.38 115 PRO A N 1
ATOM 917 C CA . PRO A 1 115 ? 1.783 -2.928 11.096 1.00 88.38 115 PRO A CA 1
ATOM 918 C C . PRO A 1 115 ? 1.653 -2.976 12.625 1.00 88.38 115 PRO A C 1
ATOM 920 O O . PRO A 1 115 ? 2.639 -2.874 13.350 1.00 88.38 115 PRO A O 1
ATOM 923 N N . PHE A 1 116 ? 0.430 -3.151 13.129 1.00 86.69 116 PHE A N 1
ATOM 924 C CA . PHE A 1 116 ? 0.187 -3.389 14.554 1.00 86.69 116 PHE A CA 1
ATOM 925 C C . PHE A 1 116 ? 0.782 -4.750 14.968 1.00 86.69 116 PHE A C 1
ATOM 927 O O . PHE A 1 116 ? 0.692 -5.690 14.175 1.00 86.69 116 PHE A O 1
ATOM 934 N N . PRO A 1 117 ? 1.344 -4.904 16.185 1.00 85.88 117 PRO A N 1
ATOM 935 C CA . PRO A 1 117 ? 1.507 -3.893 17.240 1.00 85.88 117 PRO A CA 1
ATOM 936 C C . PRO A 1 117 ? 2.767 -3.030 17.095 1.00 85.88 117 PRO A C 1
ATOM 938 O O . PRO A 1 117 ? 2.991 -2.151 17.923 1.00 85.88 117 PRO A O 1
ATOM 941 N N . HIS A 1 118 ? 3.598 -3.268 16.079 1.00 88.69 118 HIS A N 1
ATOM 942 C CA . HIS A 1 118 ? 4.948 -2.705 15.974 1.00 88.69 118 HIS A CA 1
ATOM 943 C C . HIS A 1 118 ? 4.981 -1.174 16.009 1.00 88.69 118 HIS A C 1
ATOM 945 O O . HIS A 1 118 ? 5.852 -0.609 16.663 1.00 88.69 118 HIS A O 1
ATOM 951 N N . TYR A 1 119 ? 4.010 -0.483 15.403 1.00 90.19 119 TYR A N 1
ATOM 952 C CA . TYR A 1 119 ? 3.974 0.990 15.442 1.00 90.19 119 TYR A CA 1
ATOM 953 C C . TYR A 1 119 ? 3.629 1.583 16.817 1.00 90.19 119 TYR A C 1
ATOM 955 O O . TYR A 1 119 ? 3.668 2.801 16.967 1.00 90.19 119 TYR A O 1
ATOM 963 N N . ASN A 1 120 ? 3.291 0.765 17.821 1.00 89.81 120 ASN A N 1
ATOM 964 C CA . ASN A 1 120 ? 3.166 1.234 19.204 1.00 89.81 120 ASN A CA 1
ATOM 965 C C . ASN A 1 120 ? 4.524 1.336 19.915 1.00 89.81 120 ASN A C 1
ATOM 967 O O . ASN A 1 120 ? 4.593 1.897 21.006 1.00 89.81 120 ASN A O 1
ATOM 971 N N . SER A 1 121 ? 5.588 0.778 19.335 1.00 90.62 121 SER A N 1
ATOM 972 C CA . SER A 1 121 ? 6.936 0.836 19.893 1.00 90.62 121 SER A CA 1
ATOM 973 C C . SER A 1 121 ? 7.648 2.096 19.403 1.00 90.62 121 SER A C 1
ATOM 975 O O . SER A 1 121 ? 8.155 2.114 18.281 1.00 90.62 121 SER A O 1
ATOM 977 N N . SER A 1 122 ? 7.702 3.139 20.239 1.00 91.44 122 SER A N 1
ATOM 978 C CA . SER A 1 122 ? 8.450 4.374 19.947 1.00 91.44 122 SER A CA 1
ATOM 979 C C . SER A 1 122 ? 9.894 4.077 19.562 1.00 91.44 122 SER A C 1
ATOM 981 O O . SER A 1 122 ? 10.346 4.543 18.523 1.00 91.44 122 SER A O 1
ATOM 983 N N . ASP A 1 123 ? 10.553 3.206 20.325 1.00 91.56 123 ASP A N 1
ATOM 984 C CA . ASP A 1 123 ? 11.958 2.841 20.136 1.00 91.56 123 ASP A CA 1
ATOM 985 C C . ASP A 1 123 ? 12.189 2.225 18.749 1.00 91.56 123 ASP A C 1
ATOM 987 O O . ASP A 1 123 ? 13.156 2.541 18.068 1.00 91.56 123 ASP A O 1
ATOM 991 N N . LEU A 1 124 ? 11.247 1.403 18.272 1.00 90.00 124 LEU A N 1
ATOM 992 C CA . LEU A 1 124 ? 11.340 0.802 16.940 1.00 90.00 124 LEU A CA 1
ATOM 993 C C . LEU A 1 124 ? 11.184 1.861 15.844 1.00 90.00 124 LEU A C 1
ATOM 995 O O . LEU A 1 124 ? 11.890 1.820 14.840 1.00 90.00 124 LEU A O 1
ATOM 999 N N . LEU A 1 125 ? 10.232 2.784 16.002 1.00 91.88 125 LEU A N 1
ATOM 1000 C CA . LEU A 1 125 ? 10.009 3.840 15.016 1.00 91.88 125 LEU A CA 1
ATOM 1001 C C . LEU A 1 125 ? 11.194 4.813 14.962 1.00 91.88 125 LEU A C 1
ATOM 1003 O O . LEU A 1 125 ? 11.591 5.212 13.869 1.00 91.88 125 LEU A O 1
ATOM 1007 N N . GLU A 1 126 ? 11.769 5.159 16.113 1.00 91.62 126 GLU A N 1
ATOM 1008 C CA . GLU A 1 126 ? 12.982 5.976 16.214 1.00 91.62 126 GLU A CA 1
ATOM 1009 C C . GLU A 1 126 ? 14.173 5.272 15.559 1.00 91.62 126 GLU A C 1
ATOM 1011 O O . GLU A 1 126 ? 14.813 5.858 14.688 1.00 91.62 126 GLU A O 1
ATOM 1016 N N . GLU A 1 127 ? 14.389 3.984 15.842 1.00 88.81 127 GLU A N 1
ATOM 1017 C CA . GLU A 1 127 ? 15.433 3.192 15.183 1.00 88.81 127 GLU A CA 1
ATOM 1018 C C . GLU A 1 127 ? 15.301 3.185 13.651 1.00 88.81 127 GLU A C 1
ATOM 1020 O O . GLU A 1 127 ? 16.310 3.203 12.946 1.00 88.81 127 GLU A O 1
ATOM 1025 N N . ILE A 1 128 ? 14.072 3.150 13.116 1.00 89.12 128 ILE A N 1
ATOM 1026 C CA . ILE A 1 128 ? 13.817 3.216 11.667 1.00 89.12 128 ILE A CA 1
ATOM 1027 C C . ILE A 1 128 ? 14.190 4.592 11.102 1.00 89.12 128 ILE A C 1
ATOM 1029 O O . ILE A 1 128 ? 14.775 4.674 10.020 1.00 89.12 128 ILE A O 1
ATOM 1033 N N . VAL A 1 129 ? 13.854 5.671 11.809 1.00 90.69 129 VAL A N 1
ATOM 1034 C CA . VAL A 1 129 ? 14.188 7.043 11.395 1.00 90.69 129 VAL A CA 1
ATOM 1035 C C . VAL A 1 129 ? 15.697 7.283 11.439 1.00 90.69 129 VAL A C 1
ATOM 1037 O O . VAL A 1 129 ? 16.246 7.907 10.536 1.00 90.69 129 VAL A O 1
ATOM 1040 N N . GLU A 1 130 ? 16.393 6.729 12.430 1.00 89.75 130 GLU A N 1
ATOM 1041 C CA . GLU A 1 130 ? 17.846 6.861 12.594 1.00 89.75 130 GLU A CA 1
ATOM 1042 C C . GLU A 1 130 ? 18.663 6.102 11.533 1.00 89.75 130 GLU A C 1
ATOM 1044 O O . GLU A 1 130 ? 19.890 6.227 11.475 1.00 89.75 130 GLU A O 1
ATOM 1049 N N . LEU A 1 131 ? 18.019 5.322 10.656 1.00 83.31 131 LEU A N 1
ATOM 1050 C CA . LEU A 1 131 ? 18.726 4.577 9.616 1.00 83.31 131 LEU A CA 1
ATOM 1051 C C . LEU A 1 131 ? 19.429 5.483 8.601 1.00 83.31 131 LEU A C 1
ATOM 1053 O O . LEU A 1 131 ? 20.444 5.059 8.038 1.00 83.31 131 LEU A O 1
ATOM 1057 N N . SER A 1 132 ? 18.869 6.666 8.338 1.00 81.69 132 SER A N 1
ATOM 1058 C CA . SER A 1 132 ? 19.393 7.701 7.443 1.00 81.69 132 SER A CA 1
ATOM 1059 C C . SER A 1 132 ? 18.514 8.958 7.515 1.00 81.69 132 SER A C 1
ATOM 1061 O O . SER A 1 132 ? 17.305 8.863 7.696 1.00 81.69 132 SER A O 1
ATOM 1063 N N . ASP A 1 133 ? 19.093 10.120 7.208 1.00 85.12 133 ASP A N 1
ATOM 1064 C CA . ASP A 1 133 ? 18.347 11.362 6.973 1.00 85.12 133 ASP A CA 1
ATOM 1065 C C . ASP A 1 133 ? 17.236 11.182 5.923 1.00 85.12 133 ASP A C 1
ATOM 1067 O O . ASP A 1 133 ? 17.393 10.398 4.975 1.00 85.12 133 ASP A O 1
ATOM 1071 N N . GLY A 1 134 ? 16.149 11.947 6.060 1.00 87.62 134 GLY A N 1
ATOM 1072 C CA . GLY A 1 134 ? 15.022 11.942 5.122 1.00 87.62 134 GLY A CA 1
ATOM 1073 C C . GLY A 1 134 ? 14.098 10.726 5.251 1.00 87.62 134 GLY A C 1
ATOM 1074 O O . GLY A 1 134 ? 13.320 10.456 4.335 1.00 87.62 134 GLY A O 1
ATOM 1075 N N . ILE A 1 135 ? 14.176 9.975 6.355 1.00 90.31 135 ILE A N 1
ATOM 1076 C CA . ILE A 1 135 ? 13.257 8.873 6.652 1.00 90.31 135 ILE A CA 1
ATOM 1077 C C . ILE A 1 135 ? 12.153 9.349 7.598 1.00 90.31 135 ILE A C 1
ATOM 1079 O O . ILE A 1 135 ? 12.392 10.055 8.578 1.00 90.31 135 ILE A O 1
ATOM 1083 N N . SER A 1 136 ? 10.933 8.906 7.314 1.00 93.75 136 SER A N 1
ATOM 1084 C CA . SER A 1 136 ? 9.808 8.945 8.249 1.00 93.75 136 SER A CA 1
ATOM 1085 C C . SER A 1 136 ? 9.340 7.530 8.569 1.00 93.75 136 SER A C 1
ATOM 1087 O O . SER A 1 136 ? 9.452 6.623 7.737 1.00 93.75 136 SER A O 1
ATOM 1089 N N . ALA A 1 137 ? 8.807 7.344 9.772 1.00 93.56 137 ALA A N 1
ATOM 1090 C CA . ALA A 1 137 ? 8.248 6.079 10.222 1.00 93.56 137 ALA A CA 1
ATOM 1091 C C . ALA A 1 137 ? 6.823 6.267 10.751 1.00 93.56 137 ALA A C 1
ATOM 1093 O O . ALA A 1 137 ? 6.465 7.320 11.293 1.00 93.56 137 ALA A O 1
ATOM 1094 N N . GLY A 1 138 ? 5.990 5.240 10.603 1.00 93.56 138 GLY A N 1
ATOM 1095 C CA . GLY A 1 138 ? 4.603 5.329 11.024 1.00 93.56 138 GLY A CA 1
ATOM 1096 C C . GLY A 1 138 ? 3.815 4.028 10.982 1.00 93.56 138 GLY A C 1
ATOM 1097 O O . GLY A 1 138 ? 4.360 2.929 10.866 1.00 93.56 138 GLY A O 1
ATOM 1098 N N . ALA A 1 139 ? 2.498 4.171 11.085 1.00 91.25 139 ALA A N 1
ATOM 1099 C CA . ALA A 1 139 ? 1.568 3.056 11.137 1.00 91.25 139 ALA A CA 1
ATOM 1100 C C . ALA A 1 139 ? 1.062 2.681 9.744 1.00 91.25 139 ALA A C 1
ATOM 1102 O O . ALA A 1 139 ? 0.492 3.509 9.029 1.00 91.25 139 ALA A O 1
ATOM 1103 N N . TRP A 1 140 ? 1.183 1.401 9.402 1.00 89.31 140 TRP A N 1
ATOM 1104 C CA . TRP A 1 140 ? 0.378 0.759 8.373 1.00 89.31 140 TRP A CA 1
ATOM 1105 C C . TRP A 1 140 ? -0.847 0.143 9.045 1.00 89.31 140 TRP A C 1
ATOM 1107 O O . TRP A 1 140 ? -0.866 -1.040 9.398 1.00 89.31 140 TRP A O 1
ATOM 1117 N N . LYS A 1 141 ? -1.882 0.959 9.247 1.00 85.62 141 LYS A N 1
ATOM 1118 C CA . LYS A 1 141 ? -3.142 0.481 9.816 1.00 85.62 141 LYS A CA 1
ATOM 1119 C C . LYS A 1 141 ? -3.860 -0.373 8.783 1.00 85.62 141 LYS A C 1
ATOM 1121 O O . LYS A 1 141 ? -4.245 0.139 7.732 1.00 85.62 141 LYS A O 1
ATOM 1126 N N . LYS A 1 142 ? -4.039 -1.659 9.074 1.00 78.56 142 LYS A N 1
ATOM 1127 C CA . LYS A 1 142 ? -4.785 -2.615 8.249 1.00 78.56 142 LYS A CA 1
ATOM 1128 C C . LYS A 1 142 ? -5.414 -3.673 9.140 1.00 78.56 142 LYS A C 1
ATOM 1130 O O . LYS A 1 142 ? -4.786 -4.129 10.088 1.00 78.56 142 LYS A O 1
ATOM 1135 N N . LYS A 1 143 ? -6.619 -4.117 8.796 1.00 66.94 143 LYS A N 1
ATOM 1136 C CA . LYS A 1 143 ? -7.334 -5.145 9.559 1.00 66.94 143 LYS A CA 1
ATOM 1137 C C . LYS A 1 143 ? -7.277 -6.466 8.790 1.00 66.94 143 LYS A C 1
ATOM 1139 O O . LYS A 1 143 ? -8.006 -6.662 7.828 1.00 66.94 143 LYS A O 1
ATOM 1144 N N . ASN A 1 144 ? -6.347 -7.345 9.159 1.00 63.34 144 ASN A N 1
ATOM 1145 C CA . ASN A 1 144 ? -6.141 -8.671 8.548 1.00 63.34 144 ASN A CA 1
ATOM 1146 C C . ASN A 1 144 ? -6.126 -9.755 9.641 1.00 63.34 144 ASN A C 1
ATOM 1148 O O . ASN A 1 144 ? -5.899 -9.425 10.789 1.00 63.34 144 ASN A O 1
ATOM 1152 N N . ALA A 1 145 ? -6.287 -11.040 9.320 1.00 49.59 145 ALA A N 1
ATOM 1153 C CA . ALA A 1 145 ? -6.081 -12.150 10.259 1.00 49.59 145 ALA A CA 1
ATOM 1154 C C . ALA A 1 145 ? -4.629 -12.254 10.785 1.00 49.59 145 ALA A C 1
ATOM 1156 O O . ALA A 1 145 ? -4.404 -12.842 11.840 1.00 49.59 145 ALA A O 1
ATOM 1157 N N . SER A 1 146 ? -3.658 -11.684 10.061 1.00 59.72 146 SER A N 1
ATOM 1158 C CA . SER A 1 146 ? -2.224 -11.697 10.396 1.00 59.72 146 SER A CA 1
ATOM 1159 C C . SER A 1 146 ? -1.559 -10.392 9.920 1.00 59.72 146 SER A C 1
ATOM 1161 O O . SER A 1 146 ? -0.845 -10.379 8.914 1.00 59.72 146 SER A O 1
ATOM 1163 N N . PRO A 1 147 ? -1.902 -9.241 10.523 1.00 57.41 147 PRO A N 1
ATOM 1164 C CA . PRO A 1 147 ? -1.481 -7.928 10.037 1.00 57.41 147 PRO A CA 1
ATOM 1165 C C . PRO A 1 147 ? 0.010 -7.672 10.280 1.00 57.41 147 PRO A C 1
ATOM 1167 O O . PRO A 1 147 ? 0.604 -6.883 9.551 1.00 57.41 147 PRO A O 1
ATOM 1170 N N . ASP A 1 148 ? 0.596 -8.360 11.254 1.00 59.94 148 ASP A N 1
ATOM 1171 C CA . ASP A 1 148 ? 1.881 -8.125 11.905 1.00 59.94 148 ASP A CA 1
ATOM 1172 C C . ASP A 1 148 ? 3.107 -8.506 11.069 1.00 59.94 148 ASP A C 1
ATOM 1174 O O . ASP A 1 148 ? 4.209 -8.113 11.432 1.00 59.94 148 ASP A O 1
ATOM 1178 N N . TYR A 1 149 ? 2.926 -9.207 9.944 1.00 76.69 149 TYR A N 1
ATOM 1179 C CA . TYR A 1 149 ? 4.028 -9.815 9.181 1.00 76.69 149 TYR A CA 1
ATOM 1180 C C . TYR A 1 149 ? 4.528 -9.017 7.977 1.00 76.69 149 TYR A C 1
ATOM 1182 O O . TYR A 1 149 ? 5.514 -9.420 7.365 1.00 76.69 149 TYR A O 1
ATOM 1190 N N . ILE A 1 150 ? 3.833 -7.953 7.556 1.00 80.56 150 ILE A N 1
ATOM 1191 C CA . ILE A 1 150 ? 4.221 -7.211 6.344 1.00 80.56 150 ILE A CA 1
ATOM 1192 C C . ILE A 1 150 ? 4.296 -5.721 6.647 1.00 80.56 150 ILE A C 1
ATOM 1194 O O . ILE A 1 150 ? 3.275 -5.128 7.008 1.00 80.56 150 ILE A O 1
ATOM 1198 N N . SER A 1 151 ? 5.479 -5.136 6.454 1.00 88.44 151 SER A N 1
ATOM 1199 C CA . SER A 1 151 ? 5.734 -3.689 6.466 1.00 88.44 151 SER A CA 1
ATOM 1200 C C . SER A 1 151 ? 5.708 -3.108 5.056 1.00 88.44 151 SER A C 1
ATOM 1202 O O . SER A 1 151 ? 5.807 -3.836 4.069 1.00 88.44 151 SER A O 1
ATOM 1204 N N . LEU A 1 152 ? 5.583 -1.790 4.959 1.00 91.44 152 LEU A N 1
ATOM 1205 C CA . LEU A 1 152 ? 5.591 -1.057 3.702 1.00 91.44 152 LEU A CA 1
ATOM 1206 C C . LEU A 1 152 ? 6.723 -0.034 3.716 1.00 91.44 152 LEU A C 1
ATOM 1208 O O . LEU A 1 152 ? 6.759 0.818 4.598 1.00 91.44 152 LEU A O 1
ATOM 1212 N N . ALA A 1 153 ? 7.616 -0.086 2.735 1.00 93.00 153 ALA A N 1
ATOM 1213 C CA . ALA A 1 153 ? 8.622 0.946 2.510 1.00 93.00 153 ALA A CA 1
ATOM 1214 C C . ALA A 1 153 ? 8.292 1.694 1.216 1.00 93.00 153 ALA A C 1
ATOM 1216 O O . ALA A 1 153 ? 8.173 1.079 0.160 1.00 93.00 153 ALA A O 1
ATOM 1217 N N . ILE A 1 154 ? 8.138 3.012 1.287 1.00 93.19 154 ILE A N 1
ATOM 1218 C CA . ILE A 1 154 ? 7.761 3.867 0.162 1.00 93.19 154 ILE A CA 1
ATOM 1219 C C . ILE A 1 154 ? 8.910 4.816 -0.146 1.00 93.19 154 ILE A C 1
ATOM 1221 O O . ILE A 1 154 ? 9.287 5.622 0.700 1.00 93.19 154 ILE A O 1
ATOM 1225 N N . SER A 1 155 ? 9.435 4.764 -1.368 1.00 92.25 155 SER A N 1
ATOM 1226 C CA . SER A 1 155 ? 10.290 5.822 -1.900 1.00 92.25 155 SER A CA 1
ATOM 1227 C C . SER A 1 155 ? 9.422 6.949 -2.454 1.00 92.25 155 SER A C 1
ATOM 1229 O O . SER A 1 155 ? 8.636 6.738 -3.379 1.00 92.25 155 SER A O 1
ATOM 1231 N N . LEU A 1 156 ? 9.570 8.141 -1.877 1.00 86.00 156 LEU A N 1
ATOM 1232 C CA . LEU A 1 156 ? 8.879 9.369 -2.280 1.00 86.00 156 LEU A CA 1
ATOM 1233 C C . LEU A 1 156 ? 9.678 10.177 -3.306 1.00 86.00 156 LEU A C 1
ATOM 1235 O O . LEU A 1 156 ? 9.150 11.112 -3.909 1.00 86.00 156 LEU A O 1
ATOM 1239 N N . ALA A 1 157 ? 10.935 9.798 -3.542 1.00 80.88 157 ALA A N 1
ATOM 1240 C CA . ALA A 1 157 ? 11.706 10.316 -4.654 1.00 80.88 157 ALA A 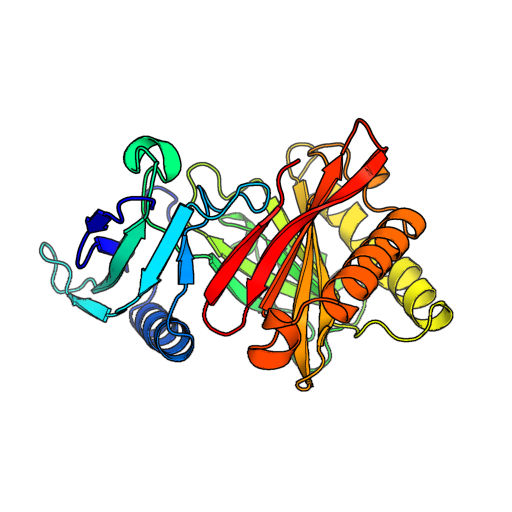CA 1
ATOM 1241 C C . ALA A 1 157 ? 11.014 9.927 -5.962 1.00 80.88 157 ALA A C 1
ATOM 1243 O O . ALA A 1 157 ? 10.934 8.744 -6.294 1.00 80.88 157 ALA A O 1
ATOM 1244 N N . LEU A 1 158 ? 10.528 10.915 -6.716 1.00 75.81 158 LEU A N 1
ATOM 1245 C CA . LEU A 1 158 ? 10.044 10.663 -8.069 1.00 75.81 158 LEU A CA 1
ATOM 1246 C C . LEU A 1 158 ? 11.175 10.033 -8.874 1.00 75.81 158 LEU A C 1
ATOM 1248 O O . LEU A 1 158 ? 12.324 10.464 -8.774 1.00 75.81 158 LEU A O 1
ATOM 1252 N N . PHE A 1 159 ? 10.860 9.014 -9.668 1.00 63.62 159 PHE A N 1
ATOM 1253 C CA . PHE A 1 159 ? 11.848 8.405 -10.547 1.00 63.62 159 PHE A CA 1
ATOM 1254 C C . PHE A 1 159 ? 12.360 9.455 -11.550 1.00 63.62 159 PHE A C 1
ATOM 1256 O O . PHE A 1 159 ? 11.699 9.784 -12.534 1.00 63.62 159 PHE A O 1
ATOM 1263 N N . VAL A 1 160 ? 13.537 10.014 -11.265 1.00 58.00 160 VAL A N 1
ATOM 1264 C CA . VAL A 1 160 ? 14.320 10.862 -12.172 1.00 58.00 160 VAL A CA 1
ATOM 1265 C C . VAL A 1 160 ? 15.353 9.969 -12.865 1.00 58.00 160 VAL A C 1
ATOM 1267 O O . VAL A 1 160 ? 15.627 8.868 -12.394 1.00 58.00 160 VAL A O 1
ATOM 1270 N N . ALA A 1 161 ? 15.909 10.423 -13.992 1.00 61.72 161 ALA A N 1
ATOM 1271 C CA . ALA A 1 161 ? 16.923 9.727 -14.789 1.00 61.72 161 ALA A CA 1
ATOM 1272 C C . ALA A 1 161 ? 17.859 8.794 -13.984 1.00 61.72 161 ALA A C 1
ATOM 1274 O O . ALA A 1 161 ? 18.329 9.137 -12.895 1.00 61.72 161 ALA A O 1
ATOM 1275 N N . ALA A 1 162 ? 18.183 7.638 -14.577 1.00 66.06 162 ALA A N 1
ATOM 1276 C CA . ALA A 1 162 ? 18.821 6.492 -13.920 1.00 66.06 162 ALA A CA 1
ATOM 1277 C C . ALA A 1 162 ? 19.989 6.796 -12.947 1.00 66.06 162 ALA A C 1
ATOM 1279 O O . ALA A 1 162 ? 20.032 6.154 -11.893 1.00 66.06 162 ALA A O 1
ATOM 1280 N N . PRO A 1 163 ? 20.913 7.752 -13.203 1.00 71.88 163 PRO A N 1
ATOM 1281 C CA . PRO A 1 163 ? 22.003 8.040 -12.264 1.00 71.88 163 PRO A CA 1
ATOM 1282 C C . PRO A 1 163 ? 21.533 8.570 -10.901 1.00 71.88 163 PRO A C 1
ATOM 1284 O O . PRO A 1 163 ? 22.054 8.155 -9.867 1.00 71.88 163 PRO A O 1
ATOM 1287 N N . ALA A 1 164 ? 20.529 9.452 -10.884 1.00 81.06 164 ALA A N 1
ATOM 1288 C CA . ALA A 1 164 ? 19.990 10.007 -9.644 1.00 81.06 164 ALA A CA 1
ATOM 1289 C C . ALA A 1 164 ? 19.245 8.929 -8.846 1.00 81.06 164 ALA A C 1
ATOM 1291 O O . ALA A 1 164 ? 19.452 8.791 -7.641 1.00 81.06 164 ALA A O 1
ATOM 1292 N N . TYR A 1 165 ? 18.451 8.108 -9.538 1.00 85.06 165 TYR A N 1
ATOM 1293 C CA . TYR A 1 165 ? 17.735 7.003 -8.912 1.00 85.06 165 TYR A CA 1
ATOM 1294 C C . TYR A 1 165 ? 18.677 5.953 -8.315 1.00 85.06 165 TYR A C 1
ATOM 1296 O O . TYR A 1 165 ? 18.488 5.530 -7.180 1.00 85.06 165 TYR A O 1
ATOM 1304 N N . THR A 1 166 ? 19.739 5.587 -9.039 1.00 88.94 166 THR A N 1
ATOM 1305 C CA . THR A 1 166 ? 20.762 4.639 -8.563 1.00 88.94 166 THR A CA 1
ATOM 1306 C C . THR A 1 166 ? 21.401 5.116 -7.260 1.00 88.94 166 THR A C 1
ATOM 1308 O O . THR A 1 166 ? 21.605 4.323 -6.341 1.00 88.94 166 THR A O 1
ATOM 1311 N N . ASN A 1 167 ? 21.685 6.418 -7.148 1.00 87.94 167 ASN A N 1
ATOM 1312 C CA . ASN A 1 167 ? 22.222 6.985 -5.917 1.00 87.94 167 ASN A CA 1
ATOM 1313 C C . ASN A 1 167 ? 21.224 6.867 -4.754 1.00 87.94 167 ASN A C 1
ATOM 1315 O O . ASN A 1 167 ? 21.593 6.378 -3.688 1.00 87.94 167 ASN A O 1
ATOM 1319 N N . ILE A 1 168 ? 19.963 7.257 -4.963 1.00 87.69 168 ILE A N 1
ATOM 1320 C CA . ILE A 1 168 ? 18.907 7.160 -3.938 1.00 87.69 168 ILE A CA 1
ATOM 1321 C C . ILE A 1 168 ? 18.699 5.703 -3.514 1.00 87.69 168 ILE A C 1
ATOM 1323 O O . ILE A 1 168 ? 18.612 5.400 -2.325 1.00 87.69 168 ILE A O 1
ATOM 1327 N N . TRP A 1 169 ? 18.688 4.777 -4.471 1.00 91.69 169 TRP A N 1
ATOM 1328 C CA . TRP A 1 169 ? 18.556 3.354 -4.192 1.00 91.69 169 TRP A CA 1
ATOM 1329 C C . TRP A 1 169 ? 19.670 2.837 -3.278 1.00 91.69 169 TRP A C 1
ATOM 1331 O O . TRP A 1 169 ? 19.389 2.256 -2.229 1.00 91.69 169 TRP A O 1
ATOM 1341 N N . ASN A 1 170 ? 20.927 3.081 -3.655 1.00 91.06 170 ASN A N 1
ATOM 1342 C CA . ASN A 1 170 ? 22.088 2.558 -2.939 1.00 91.06 170 ASN A CA 1
ATOM 1343 C C . ASN A 1 170 ? 22.286 3.213 -1.567 1.00 91.06 170 ASN A C 1
ATOM 1345 O O . ASN A 1 170 ? 22.747 2.556 -0.638 1.00 91.06 170 ASN A O 1
ATOM 1349 N N . THR A 1 171 ? 21.963 4.502 -1.437 1.00 87.94 171 THR A N 1
ATOM 1350 C CA . THR A 1 171 ? 22.238 5.272 -0.212 1.00 87.94 171 THR A CA 1
ATOM 1351 C C . THR A 1 171 ? 21.064 5.316 0.765 1.00 87.94 171 THR A C 1
ATOM 1353 O O . THR A 1 171 ? 21.299 5.473 1.960 1.00 87.94 171 THR A O 1
ATOM 1356 N N . LYS A 1 172 ? 19.820 5.154 0.290 1.00 87.50 172 LYS A N 1
ATOM 1357 C CA . LYS A 1 172 ? 18.601 5.281 1.109 1.00 87.50 172 LYS A CA 1
ATOM 1358 C C . LYS A 1 172 ? 17.760 4.007 1.102 1.00 87.50 172 LYS A C 1
ATOM 1360 O O . LYS A 1 172 ? 17.550 3.403 2.149 1.00 87.50 172 LYS A O 1
ATOM 1365 N N . ILE A 1 173 ? 17.289 3.575 -0.070 1.00 91.25 173 ILE A N 1
ATOM 1366 C CA . ILE A 1 173 ? 16.230 2.554 -0.168 1.00 91.25 173 ILE A CA 1
ATOM 1367 C C . ILE A 1 173 ? 16.733 1.165 0.235 1.00 91.25 173 ILE A C 1
ATOM 1369 O O . ILE A 1 173 ? 16.170 0.538 1.131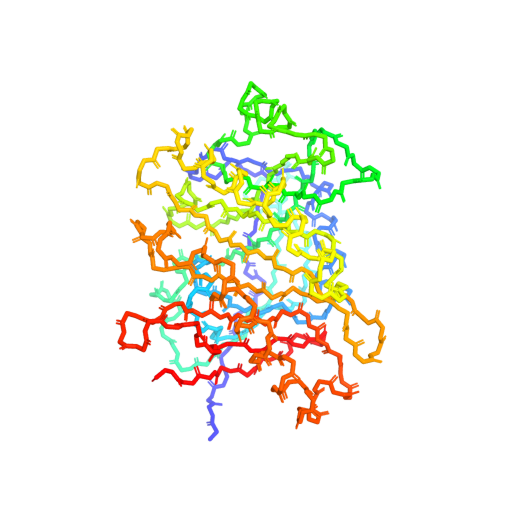 1.00 91.25 173 ILE A O 1
ATOM 1373 N N . SER A 1 174 ? 17.791 0.671 -0.412 1.00 91.75 174 SER A N 1
ATOM 1374 C CA . SER A 1 174 ? 18.309 -0.676 -0.155 1.00 91.75 174 SER A CA 1
ATOM 1375 C C . SER A 1 174 ? 18.762 -0.874 1.303 1.00 91.75 174 SER A C 1
ATOM 1377 O O . SER A 1 174 ? 18.378 -1.892 1.891 1.00 91.75 174 SER A O 1
ATOM 1379 N N . PRO A 1 175 ? 19.476 0.081 1.938 1.00 88.69 175 PRO A N 1
ATOM 1380 C CA . PRO A 1 175 ? 19.802 -0.010 3.360 1.00 88.69 175 PRO A CA 1
ATOM 1381 C C . PRO A 1 175 ? 18.571 -0.122 4.270 1.00 88.69 175 PRO A C 1
ATOM 1383 O O . PRO A 1 175 ? 18.575 -0.933 5.195 1.00 88.69 175 PRO A O 1
ATOM 1386 N N . VAL A 1 176 ? 17.510 0.650 4.004 1.00 89.25 176 VAL A N 1
ATOM 1387 C CA . VAL A 1 176 ? 16.257 0.589 4.777 1.00 89.25 176 VAL A CA 1
ATOM 1388 C C . VAL A 1 176 ? 15.600 -0.781 4.646 1.00 89.25 176 VAL A C 1
ATOM 1390 O O . VAL A 1 176 ? 15.260 -1.394 5.657 1.00 89.25 176 VAL A O 1
ATOM 1393 N N . LEU A 1 177 ? 15.468 -1.293 3.419 1.00 89.62 177 LEU A N 1
ATOM 1394 C CA . LEU A 1 177 ? 14.859 -2.602 3.168 1.00 89.62 177 LEU A CA 1
ATOM 1395 C C . LEU A 1 177 ? 15.611 -3.736 3.879 1.00 89.62 177 LEU A C 1
ATOM 1397 O O . LEU A 1 177 ? 14.973 -4.602 4.476 1.00 89.62 177 LEU A O 1
ATOM 1401 N N . SER A 1 178 ? 16.948 -3.707 3.860 1.00 85.12 178 SER A N 1
ATOM 1402 C CA . SER A 1 178 ? 17.779 -4.702 4.549 1.00 85.12 178 SER A CA 1
ATOM 1403 C C . SER A 1 178 ? 17.583 -4.649 6.065 1.00 85.12 178 SER A C 1
ATOM 1405 O O . SER A 1 178 ? 17.299 -5.666 6.692 1.00 85.12 178 SER A O 1
ATOM 1407 N N . LYS A 1 179 ? 17.683 -3.459 6.666 1.00 82.38 179 LYS A N 1
ATOM 1408 C CA . LYS A 1 179 ? 17.637 -3.313 8.127 1.00 82.38 179 LYS A CA 1
ATOM 1409 C C . LYS A 1 179 ? 16.253 -3.584 8.716 1.00 82.38 179 LYS A C 1
ATOM 1411 O O . LYS A 1 179 ? 16.162 -4.098 9.827 1.00 82.38 179 LYS A O 1
ATOM 1416 N N . LEU A 1 180 ? 15.174 -3.280 7.988 1.00 83.88 180 LEU A N 1
ATOM 1417 C CA . LEU A 1 180 ? 13.817 -3.609 8.441 1.00 83.88 180 LEU A CA 1
ATOM 1418 C C . LEU A 1 180 ? 13.640 -5.110 8.658 1.00 83.88 180 LEU A C 1
ATOM 1420 O O . LEU A 1 180 ? 13.034 -5.516 9.647 1.00 83.88 180 LEU A O 1
ATOM 1424 N N . LYS A 1 181 ? 14.202 -5.923 7.760 1.00 82.25 181 LYS A N 1
ATOM 1425 C CA . LYS A 1 181 ? 14.188 -7.380 7.885 1.00 82.25 181 LYS A CA 1
ATOM 1426 C C . LYS A 1 181 ? 14.969 -7.843 9.117 1.00 82.25 181 LYS A C 1
ATOM 1428 O O . LYS A 1 181 ? 14.460 -8.655 9.885 1.00 82.25 181 LYS A O 1
ATOM 1433 N N . ASP A 1 182 ? 16.152 -7.276 9.348 1.00 82.62 182 ASP A N 1
ATOM 1434 C CA . ASP A 1 182 ? 16.980 -7.615 10.514 1.00 82.62 182 ASP A CA 1
ATOM 1435 C C . ASP A 1 182 ? 16.278 -7.294 11.844 1.00 82.62 182 ASP A C 1
ATOM 1437 O O . ASP A 1 182 ? 16.404 -8.043 12.813 1.00 82.62 182 ASP A O 1
ATOM 1441 N N . ARG A 1 183 ? 15.520 -6.190 11.898 1.00 81.81 183 ARG A N 1
ATOM 1442 C CA . ARG A 1 183 ? 14.835 -5.722 13.114 1.00 81.81 183 ARG A CA 1
ATOM 1443 C C . ARG A 1 183 ? 13.514 -6.424 13.394 1.00 81.81 183 ARG A C 1
ATOM 1445 O O . ARG A 1 183 ? 13.249 -6.779 14.538 1.00 81.81 183 ARG A O 1
ATOM 1452 N N . LEU A 1 184 ? 12.688 -6.616 12.370 1.00 81.94 184 LEU A N 1
ATOM 1453 C CA . LEU A 1 184 ? 11.364 -7.233 12.513 1.00 81.94 184 LEU A CA 1
ATOM 1454 C C . LEU A 1 184 ? 11.431 -8.770 12.478 1.00 81.94 184 LEU A C 1
ATOM 1456 O O . LEU A 1 184 ? 10.461 -9.448 12.814 1.00 81.94 184 LEU A O 1
ATOM 1460 N N . GLY A 1 185 ? 12.598 -9.321 12.136 1.00 79.69 185 GLY A N 1
ATOM 1461 C CA . GLY A 1 185 ? 12.890 -10.746 12.141 1.00 79.69 185 GLY A CA 1
ATOM 1462 C C . GLY A 1 185 ? 12.615 -11.426 10.800 1.00 79.69 185 GLY A C 1
ATOM 1463 O O . GLY A 1 185 ? 11.870 -10.944 9.954 1.00 79.69 185 GLY A O 1
ATOM 1464 N N . ASN A 1 186 ? 13.198 -12.613 10.618 1.00 74.19 186 ASN A N 1
ATOM 1465 C CA . ASN A 1 186 ? 13.186 -13.346 9.342 1.00 74.19 186 ASN A CA 1
ATOM 1466 C C . ASN A 1 186 ? 11.801 -13.815 8.866 1.00 74.19 186 ASN A C 1
ATOM 1468 O O . ASN A 1 186 ? 11.650 -14.185 7.705 1.00 74.19 186 ASN A O 1
ATOM 1472 N N . SER A 1 187 ? 10.808 -13.861 9.755 1.00 77.50 187 SER A N 1
ATOM 1473 C CA . SER A 1 187 ? 9.416 -14.160 9.397 1.00 77.50 187 SER A CA 1
ATOM 1474 C C . SER A 1 187 ? 8.663 -12.942 8.862 1.00 77.50 187 SER A C 1
ATOM 1476 O O . SER A 1 187 ? 7.549 -13.093 8.364 1.00 77.50 187 SER A O 1
ATOM 1478 N N . HIS A 1 188 ? 9.242 -11.747 8.996 1.00 84.56 188 HIS A N 1
ATOM 1479 C CA . HIS A 1 188 ? 8.659 -10.495 8.546 1.00 84.56 188 HIS A CA 1
ATOM 1480 C C . HIS A 1 188 ? 9.059 -10.201 7.103 1.00 84.56 188 HIS A C 1
ATOM 1482 O O . HIS A 1 188 ? 10.209 -10.385 6.708 1.00 84.56 188 HIS A O 1
ATOM 1488 N N . SER A 1 189 ? 8.107 -9.712 6.320 1.00 89.19 189 SER A N 1
ATOM 1489 C CA . SER A 1 189 ? 8.308 -9.307 4.934 1.00 89.19 189 SER A CA 1
ATOM 1490 C C . SER A 1 189 ? 8.081 -7.809 4.769 1.00 89.19 189 SER A C 1
ATOM 1492 O O . SER A 1 189 ? 7.431 -7.155 5.586 1.00 89.19 189 SER A O 1
ATOM 1494 N N . THR A 1 190 ? 8.580 -7.256 3.673 1.00 90.69 190 THR A N 1
ATOM 1495 C CA . THR A 1 190 ? 8.388 -5.847 3.337 1.00 90.69 190 THR A CA 1
ATOM 1496 C C . THR A 1 190 ? 7.930 -5.745 1.896 1.00 90.69 190 THR A C 1
ATOM 1498 O O . THR A 1 190 ? 8.572 -6.299 1.009 1.00 90.69 190 THR A O 1
ATOM 1501 N N . ASP A 1 191 ? 6.833 -5.033 1.659 1.00 92.62 191 ASP A N 1
ATOM 1502 C CA . ASP A 1 191 ? 6.478 -4.552 0.326 1.00 92.62 191 ASP A CA 1
ATOM 1503 C C . ASP A 1 191 ? 7.214 -3.235 0.069 1.00 92.62 191 ASP A C 1
ATOM 1505 O O . ASP A 1 191 ? 7.287 -2.369 0.947 1.00 92.62 191 ASP A O 1
ATOM 1509 N N . PHE A 1 192 ? 7.750 -3.072 -1.139 1.00 95.25 192 PHE A N 1
ATOM 1510 C CA . PHE A 1 192 ? 8.394 -1.830 -1.557 1.00 95.25 192 PHE A CA 1
ATOM 1511 C C . PHE A 1 192 ? 7.484 -1.065 -2.519 1.00 95.25 192 PHE A C 1
ATOM 1513 O O . PHE A 1 192 ? 6.881 -1.657 -3.407 1.00 95.25 192 PHE A O 1
ATOM 1520 N N . VAL A 1 193 ? 7.384 0.252 -2.365 1.00 95.12 193 VAL A N 1
ATOM 1521 C CA . VAL A 1 193 ? 6.615 1.122 -3.256 1.00 95.12 193 VAL A CA 1
ATOM 1522 C C . VAL A 1 193 ? 7.529 2.183 -3.831 1.00 95.12 193 VAL A C 1
ATOM 1524 O O . VAL A 1 193 ? 8.143 2.952 -3.094 1.00 95.12 193 VAL A O 1
ATOM 1527 N N . GLN A 1 194 ? 7.559 2.269 -5.153 1.00 94.88 194 GLN A N 1
ATOM 1528 C CA . GLN A 1 194 ? 8.148 3.396 -5.856 1.00 94.88 194 GLN A CA 1
ATOM 1529 C C . GLN A 1 194 ? 7.044 4.369 -6.257 1.00 94.88 194 GLN A C 1
ATOM 1531 O O . GLN A 1 194 ? 6.131 3.996 -6.992 1.00 94.88 194 GLN A O 1
ATOM 1536 N N . VAL A 1 195 ? 7.127 5.618 -5.810 1.00 93.12 195 VAL A N 1
ATOM 1537 C CA . VAL A 1 195 ? 6.221 6.660 -6.292 1.00 93.12 195 VAL A CA 1
ATOM 1538 C C . VAL A 1 195 ? 6.645 7.128 -7.685 1.00 93.12 195 VAL A C 1
ATOM 1540 O O . VAL A 1 195 ? 7.829 7.339 -7.966 1.00 93.12 195 VAL A O 1
ATOM 1543 N N . ALA A 1 196 ? 5.662 7.295 -8.563 1.00 91.94 196 ALA A N 1
ATOM 1544 C CA . ALA A 1 196 ? 5.833 7.781 -9.920 1.00 91.94 196 ALA A CA 1
ATOM 1545 C C . ALA A 1 196 ? 4.785 8.852 -10.244 1.00 91.94 196 ALA A C 1
ATOM 1547 O O . ALA A 1 196 ? 3.796 9.031 -9.529 1.00 91.94 196 ALA A O 1
ATOM 1548 N N . LYS A 1 197 ? 5.031 9.577 -11.335 1.00 91.12 197 LYS A N 1
ATOM 1549 C CA . LYS A 1 197 ? 4.140 10.616 -11.842 1.00 91.12 197 LYS A CA 1
ATOM 1550 C C . LYS A 1 197 ? 3.499 10.155 -13.146 1.00 91.12 197 LYS A C 1
ATOM 1552 O O . LYS A 1 197 ? 4.204 9.696 -14.045 1.00 91.12 197 LYS A O 1
ATOM 1557 N N . GLY A 1 198 ? 2.175 10.219 -13.205 1.00 89.25 198 GLY A N 1
ATOM 1558 C CA . GLY A 1 198 ? 1.377 9.838 -14.363 1.00 89.25 198 GLY A CA 1
ATOM 1559 C C . GLY A 1 198 ? 1.196 10.977 -15.365 1.00 89.25 198 GLY A C 1
ATOM 1560 O O . GLY A 1 198 ? 1.788 12.050 -15.242 1.00 89.25 198 GLY A O 1
ATOM 1561 N N . HIS A 1 199 ? 0.396 10.716 -16.399 1.00 87.75 199 HIS A N 1
ATOM 1562 C CA . HIS A 1 199 ? 0.193 11.645 -17.514 1.00 87.75 199 HIS A CA 1
ATOM 1563 C C . HIS A 1 199 ? -0.657 12.867 -17.140 1.00 87.75 199 HIS A C 1
ATOM 1565 O O . HIS A 1 199 ? -0.450 13.944 -17.694 1.00 87.75 199 HIS A O 1
ATOM 1571 N N . LEU A 1 200 ? -1.587 12.715 -16.196 1.00 90.56 200 LEU A N 1
ATOM 1572 C CA . LEU A 1 200 ? -2.445 13.783 -15.681 1.00 90.56 200 LEU A CA 1
ATOM 1573 C C . LEU A 1 200 ? -1.791 14.513 -14.500 1.00 90.56 200 LEU A C 1
ATOM 1575 O O . LEU A 1 200 ? -2.480 15.151 -13.706 1.00 90.56 200 LEU A O 1
ATOM 1579 N N . GLU A 1 201 ? -0.463 14.415 -14.381 1.00 89.50 201 GLU A N 1
ATOM 1580 C CA . GLU A 1 201 ? 0.337 14.936 -13.271 1.00 89.50 201 GLU A CA 1
ATOM 1581 C C . GLU A 1 201 ? 0.008 14.291 -11.913 1.00 89.50 201 GLU A C 1
ATOM 1583 O O . GLU A 1 201 ? 0.476 14.754 -10.869 1.00 89.50 201 GLU A O 1
ATOM 1588 N N . GLU A 1 202 ? -0.765 13.203 -11.917 1.00 91.81 202 GLU A N 1
ATOM 1589 C CA . GLU A 1 202 ? -1.131 12.451 -10.732 1.00 91.81 202 GLU A CA 1
ATOM 1590 C C . GLU A 1 202 ? 0.063 11.683 -10.168 1.00 91.81 202 GLU A C 1
ATOM 1592 O O . GLU A 1 202 ? 0.945 11.218 -10.893 1.00 91.81 202 GLU A O 1
ATOM 1597 N N . ILE A 1 203 ? 0.081 11.530 -8.850 1.00 91.56 203 ILE A N 1
ATOM 1598 C CA . ILE A 1 203 ? 1.087 10.737 -8.156 1.00 91.56 203 ILE A CA 1
ATOM 1599 C C . ILE A 1 203 ? 0.499 9.357 -7.876 1.00 91.56 203 ILE A C 1
ATOM 1601 O O . ILE A 1 203 ? -0.524 9.250 -7.197 1.00 91.56 203 ILE A O 1
ATOM 1605 N N . TYR A 1 204 ? 1.152 8.310 -8.379 1.00 93.38 204 TYR A N 1
ATOM 1606 C CA . TYR A 1 204 ? 0.712 6.924 -8.223 1.00 93.38 204 TYR A CA 1
ATOM 1607 C C . TYR A 1 204 ? 1.836 6.041 -7.668 1.00 93.38 204 TYR A C 1
ATOM 1609 O O . TYR A 1 204 ? 3.023 6.356 -7.791 1.00 93.38 204 TYR A O 1
ATOM 1617 N N . GLY A 1 205 ? 1.465 4.938 -7.016 1.00 94.50 205 GLY A N 1
ATOM 1618 C CA . GLY A 1 205 ? 2.416 4.002 -6.411 1.00 94.50 205 GLY A CA 1
ATOM 1619 C C . GLY A 1 205 ? 2.627 2.748 -7.257 1.00 94.50 205 GLY A C 1
ATOM 1620 O O . GLY A 1 205 ? 1.660 2.078 -7.614 1.00 94.50 205 GLY A O 1
ATOM 1621 N N . ILE A 1 206 ? 3.883 2.387 -7.514 1.00 96.50 206 ILE A N 1
ATOM 1622 C CA . ILE A 1 206 ? 4.276 1.095 -8.088 1.00 96.50 206 ILE A CA 1
ATOM 1623 C C . ILE A 1 206 ? 4.684 0.169 -6.941 1.00 96.50 206 ILE A C 1
ATOM 1625 O O . ILE A 1 206 ? 5.741 0.349 -6.341 1.00 96.50 206 ILE A O 1
ATOM 1629 N N . TYR A 1 207 ? 3.839 -0.807 -6.628 1.00 95.56 207 TYR A N 1
ATOM 1630 C CA . TYR A 1 207 ? 4.041 -1.777 -5.556 1.00 95.56 207 TYR A CA 1
ATOM 1631 C C . TYR A 1 207 ? 4.840 -2.974 -6.069 1.00 95.56 207 TYR A C 1
ATOM 1633 O O . TYR A 1 207 ? 4.366 -3.721 -6.918 1.00 95.56 207 TYR A O 1
ATOM 1641 N N . PHE A 1 208 ? 6.021 -3.183 -5.506 1.00 96.81 208 PHE A N 1
ATOM 1642 C CA . PHE A 1 208 ? 6.871 -4.347 -5.698 1.00 96.81 208 PHE A CA 1
ATOM 1643 C C . PHE A 1 208 ? 6.625 -5.342 -4.571 1.00 96.81 208 PHE A C 1
ATOM 1645 O O . PHE A 1 208 ? 7.058 -5.146 -3.433 1.00 96.81 208 PHE A O 1
ATOM 1652 N N . ILE A 1 209 ? 5.929 -6.422 -4.909 1.00 94.69 209 ILE A N 1
ATOM 1653 C CA . ILE A 1 209 ? 5.564 -7.490 -3.986 1.00 94.69 209 ILE A CA 1
ATOM 1654 C C . ILE A 1 209 ? 6.570 -8.633 -4.165 1.00 94.69 209 ILE A C 1
ATOM 1656 O O . ILE A 1 209 ? 6.543 -9.308 -5.201 1.00 94.69 209 ILE A O 1
ATOM 1660 N N . PRO A 1 210 ? 7.487 -8.844 -3.210 1.00 94.06 210 PRO A N 1
ATOM 1661 C CA . PRO A 1 210 ? 8.530 -9.849 -3.326 1.00 94.06 210 PRO A CA 1
ATOM 1662 C C . PRO A 1 210 ? 7.969 -11.259 -3.130 1.00 94.06 210 PRO A C 1
ATOM 1664 O O . PRO A 1 210 ? 6.877 -11.459 -2.592 1.00 94.06 210 PRO A O 1
ATOM 1667 N N . GLU A 1 211 ? 8.779 -12.253 -3.486 1.00 92.62 211 GLU A N 1
ATOM 1668 C CA . GLU A 1 211 ? 8.611 -13.585 -2.916 1.00 92.62 211 GLU A CA 1
ATOM 1669 C C . GLU A 1 211 ? 8.985 -13.522 -1.429 1.00 92.62 211 GLU A C 1
ATOM 1671 O O . GLU A 1 211 ? 10.108 -13.150 -1.071 1.00 92.62 211 GLU A O 1
ATOM 1676 N N . ARG A 1 212 ? 8.028 -13.861 -0.561 1.00 88.88 212 ARG A N 1
ATOM 1677 C CA . ARG A 1 212 ? 8.168 -13.739 0.896 1.00 88.88 212 ARG A CA 1
ATOM 1678 C C . ARG A 1 212 ? 9.339 -14.585 1.404 1.00 88.88 212 ARG A C 1
ATOM 1680 O O . ARG A 1 212 ? 9.482 -15.747 1.027 1.00 88.88 212 ARG A O 1
ATOM 1687 N N . GLY A 1 213 ? 10.184 -14.003 2.250 1.00 87.62 213 GLY A N 1
ATOM 1688 C CA . GLY A 1 213 ? 11.408 -14.633 2.756 1.00 87.62 213 GLY A CA 1
ATOM 1689 C C . GLY A 1 213 ? 12.576 -14.652 1.760 1.00 87.62 213 GLY A C 1
ATOM 1690 O O . GLY A 1 213 ? 13.650 -15.163 2.085 1.00 87.62 213 GLY A O 1
ATOM 1691 N N . ARG A 1 214 ? 12.398 -14.115 0.544 1.00 90.12 214 ARG A N 1
ATOM 1692 C CA . ARG A 1 214 ? 13.439 -13.984 -0.492 1.00 90.12 214 ARG A CA 1
ATOM 1693 C C . ARG A 1 214 ? 13.615 -12.540 -0.957 1.00 90.12 214 ARG A C 1
ATOM 1695 O O . ARG A 1 214 ? 14.066 -12.299 -2.077 1.00 90.12 214 ARG A O 1
ATOM 1702 N N . GLU A 1 215 ? 13.287 -11.583 -0.097 1.00 91.50 215 GLU A N 1
ATOM 1703 C CA . GLU A 1 215 ? 13.288 -10.148 -0.383 1.00 91.50 215 GLU A CA 1
ATOM 1704 C C . GLU A 1 215 ? 14.643 -9.672 -0.917 1.00 91.50 215 GLU A C 1
ATOM 1706 O O . GLU A 1 215 ? 14.673 -8.968 -1.916 1.00 91.50 215 GLU A O 1
ATOM 1711 N N . GLU A 1 216 ? 15.759 -10.128 -0.339 1.00 89.31 216 GLU A N 1
ATOM 1712 C CA . GLU A 1 216 ? 17.124 -9.796 -0.793 1.00 89.31 216 GLU A CA 1
ATOM 1713 C C . GLU A 1 216 ? 17.373 -10.168 -2.262 1.00 89.31 216 GLU A C 1
ATOM 1715 O O . GLU A 1 216 ? 18.058 -9.452 -2.985 1.00 89.31 216 GLU A O 1
ATOM 1720 N N . GLY A 1 217 ? 16.789 -11.278 -2.725 1.00 90.94 217 GLY A N 1
ATOM 1721 C CA . GLY A 1 217 ? 16.880 -11.706 -4.119 1.00 90.94 217 GLY A CA 1
ATOM 1722 C C . GLY A 1 217 ?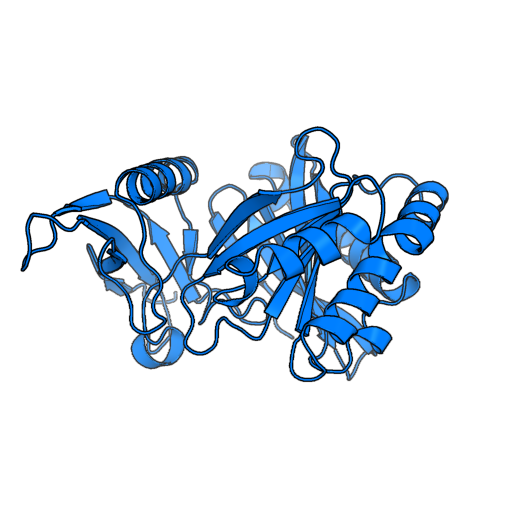 15.896 -10.990 -5.046 1.00 90.94 217 GLY A C 1
ATOM 1723 O O . GLY A 1 217 ? 16.099 -10.994 -6.261 1.00 90.94 217 GLY A O 1
ATOM 1724 N N . CYS A 1 218 ? 14.832 -10.395 -4.501 1.00 94.19 218 CYS A N 1
ATOM 1725 C CA . CYS A 1 218 ? 13.803 -9.677 -5.257 1.00 94.19 218 CYS A C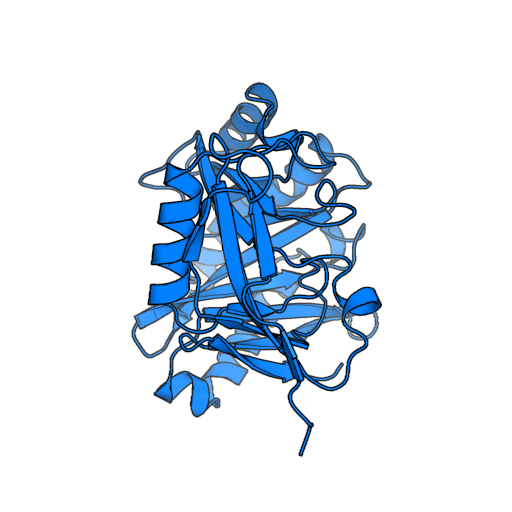A 1
ATOM 1726 C C . CYS A 1 218 ? 14.160 -8.192 -5.410 1.00 94.19 218 CYS A C 1
ATOM 1728 O O . CYS A 1 218 ? 14.073 -7.639 -6.504 1.00 94.19 218 CYS A O 1
ATOM 1730 N N . PHE A 1 219 ? 14.595 -7.558 -4.321 1.00 94.62 219 PHE A N 1
ATOM 1731 C CA . PHE A 1 219 ? 14.911 -6.135 -4.218 1.00 94.62 219 PHE A CA 1
ATOM 1732 C C . PHE A 1 219 ? 16.361 -5.855 -4.599 1.00 94.62 219 PHE A C 1
ATOM 1734 O O . PHE A 1 219 ? 17.158 -5.351 -3.812 1.00 94.62 219 PHE A O 1
ATOM 1741 N N . ILE A 1 220 ? 16.685 -6.184 -5.844 1.00 94.56 220 ILE A N 1
ATOM 1742 C CA . ILE A 1 220 ? 17.950 -5.827 -6.479 1.00 94.56 220 ILE A CA 1
ATOM 1743 C C . ILE A 1 220 ? 17.656 -4.716 -7.490 1.00 94.56 220 ILE A C 1
ATOM 1745 O O . ILE A 1 220 ? 16.635 -4.772 -8.181 1.00 94.56 220 ILE A O 1
ATOM 1749 N N . LEU A 1 221 ? 18.529 -3.708 -7.570 1.00 94.25 221 LEU A N 1
ATOM 1750 C CA . LEU A 1 221 ? 18.316 -2.500 -8.371 1.00 94.25 221 LEU A CA 1
ATOM 1751 C C . LEU A 1 221 ? 17.905 -2.813 -9.815 1.00 94.25 221 LEU A C 1
ATOM 1753 O O . LEU A 1 221 ? 16.947 -2.226 -10.313 1.00 94.25 221 LEU A O 1
ATOM 1757 N N . GLU A 1 222 ? 18.576 -3.759 -10.473 1.00 94.75 222 GLU A N 1
ATOM 1758 C CA . GLU A 1 222 ? 18.280 -4.127 -11.859 1.00 94.75 222 GLU A CA 1
ATOM 1759 C C . GLU A 1 222 ? 16.839 -4.634 -12.020 1.00 94.75 222 GLU A C 1
ATOM 1761 O O . GLU A 1 222 ? 16.158 -4.268 -12.976 1.00 94.75 222 GLU A O 1
ATOM 1766 N N . LYS A 1 223 ? 16.342 -5.426 -11.061 1.00 96.31 223 LYS A N 1
ATOM 1767 C CA . LYS A 1 223 ? 14.971 -5.966 -11.076 1.00 96.31 223 LYS A CA 1
ATOM 1768 C C . LYS A 1 223 ? 13.930 -4.886 -10.806 1.00 96.31 223 LYS A C 1
ATOM 1770 O O . LYS A 1 223 ? 12.856 -4.908 -11.404 1.00 96.31 223 LYS A O 1
ATOM 1775 N N . ILE A 1 224 ? 14.252 -3.933 -9.933 1.00 95.44 224 ILE A N 1
ATOM 1776 C CA . ILE A 1 224 ? 13.388 -2.784 -9.655 1.00 95.44 224 ILE A CA 1
ATOM 1777 C C . ILE A 1 224 ? 13.289 -1.885 -10.883 1.00 95.44 224 ILE A C 1
ATOM 1779 O O . ILE A 1 224 ? 12.179 -1.581 -11.312 1.00 95.44 224 ILE A O 1
ATOM 1783 N N . ILE A 1 225 ? 14.418 -1.528 -11.505 1.00 94.19 225 ILE A N 1
ATOM 1784 C CA . ILE A 1 225 ? 14.433 -0.740 -12.745 1.00 94.19 225 ILE A CA 1
ATOM 1785 C C . ILE A 1 225 ? 13.639 -1.457 -13.841 1.00 94.19 225 ILE A C 1
ATOM 1787 O O . ILE A 1 225 ? 12.769 -0.840 -14.452 1.00 94.19 225 ILE A O 1
ATOM 1791 N N . ALA A 1 226 ? 13.862 -2.759 -14.043 1.00 95.25 226 ALA A N 1
ATOM 1792 C CA . ALA A 1 226 ? 13.120 -3.539 -15.033 1.00 95.25 226 ALA A CA 1
ATOM 1793 C C . ALA A 1 226 ? 11.600 -3.516 -14.781 1.00 95.25 226 ALA A C 1
ATOM 1795 O O . ALA A 1 226 ? 10.818 -3.371 -15.724 1.00 95.25 226 ALA A O 1
ATOM 1796 N N . GLY A 1 227 ? 11.168 -3.599 -13.518 1.00 95.94 227 GLY A N 1
ATOM 1797 C CA . GLY A 1 227 ? 9.757 -3.472 -13.153 1.00 95.94 227 GLY A CA 1
ATOM 1798 C C . GLY A 1 227 ? 9.197 -2.062 -13.376 1.00 95.94 227 GLY A C 1
ATOM 1799 O O . GLY A 1 227 ? 8.098 -1.929 -13.908 1.00 95.94 227 GLY A O 1
ATOM 1800 N N . ILE A 1 228 ? 9.952 -1.002 -13.062 1.00 94.56 228 ILE A N 1
ATOM 1801 C CA . ILE A 1 228 ? 9.554 0.386 -13.373 1.00 94.56 228 ILE A CA 1
ATOM 1802 C C . ILE A 1 228 ? 9.384 0.559 -14.889 1.00 94.56 228 ILE A C 1
ATOM 1804 O O . ILE A 1 228 ? 8.390 1.120 -15.350 1.00 94.56 228 ILE A O 1
AT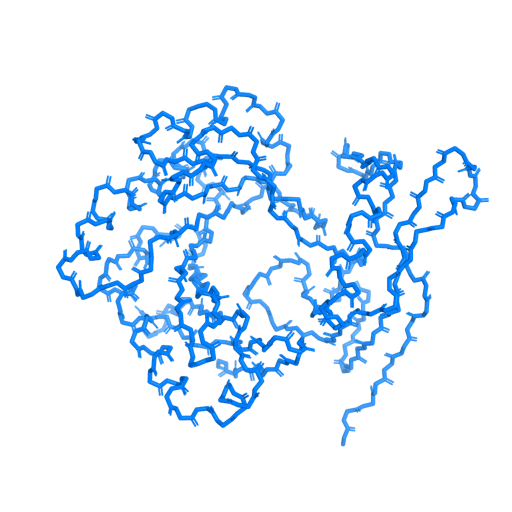OM 1808 N N . GLU A 1 229 ? 10.320 0.046 -15.688 1.00 93.69 229 GLU A N 1
ATOM 1809 C CA . GLU A 1 229 ? 10.237 0.097 -17.149 1.00 93.69 229 GLU A CA 1
ATOM 1810 C C . GLU A 1 229 ? 9.056 -0.702 -17.705 1.00 93.69 229 GLU A C 1
ATOM 1812 O O . GLU A 1 229 ? 8.410 -0.256 -18.657 1.00 93.69 229 GLU A O 1
ATOM 1817 N N . LEU A 1 230 ? 8.752 -1.866 -17.121 1.00 95.50 230 LEU A N 1
ATOM 1818 C CA . LEU A 1 230 ? 7.565 -2.650 -17.459 1.00 95.50 230 LEU A CA 1
ATOM 1819 C C . LEU A 1 230 ? 6.293 -1.816 -17.267 1.00 95.50 230 LEU A C 1
ATOM 1821 O O . LEU A 1 230 ? 5.470 -1.751 -18.183 1.00 95.50 230 LEU A O 1
ATOM 1825 N N . VAL A 1 231 ? 6.162 -1.141 -16.122 1.00 95.19 231 VAL A N 1
ATOM 1826 C CA . VAL A 1 231 ? 5.023 -0.257 -15.836 1.00 95.19 231 VAL A CA 1
ATOM 1827 C C . VAL A 1 231 ? 4.973 0.902 -16.821 1.00 95.19 231 VAL A C 1
ATOM 1829 O O . VAL A 1 231 ? 3.930 1.125 -17.427 1.00 95.19 231 VAL A O 1
ATOM 1832 N N . ASN A 1 232 ? 6.091 1.586 -17.065 1.00 92.38 232 ASN A N 1
ATOM 1833 C CA . ASN A 1 232 ? 6.139 2.700 -18.013 1.00 92.38 232 ASN A CA 1
ATOM 1834 C C . ASN A 1 232 ? 5.696 2.280 -19.424 1.00 92.38 232 ASN A C 1
ATOM 1836 O O . ASN A 1 232 ? 4.928 2.996 -20.065 1.00 92.38 232 ASN A O 1
ATOM 1840 N N . ARG A 1 233 ? 6.129 1.106 -19.906 1.00 93.06 233 ARG A N 1
ATOM 1841 C CA . ARG A 1 233 ? 5.694 0.560 -21.205 1.00 93.06 233 ARG A CA 1
ATOM 1842 C C . ARG A 1 233 ? 4.205 0.219 -21.227 1.00 93.06 233 ARG A C 1
ATOM 1844 O O . ARG A 1 233 ? 3.556 0.435 -22.250 1.00 93.06 233 ARG A O 1
ATOM 1851 N N . HIS A 1 234 ? 3.679 -0.325 -20.132 1.00 93.31 234 HIS A N 1
ATOM 1852 C CA . HIS A 1 234 ? 2.260 -0.644 -20.011 1.00 93.31 234 HIS A CA 1
ATOM 1853 C C . HIS A 1 234 ? 1.407 0.631 -20.028 1.00 93.31 234 HIS A C 1
ATOM 1855 O O . HIS A 1 234 ? 0.563 0.796 -20.905 1.00 93.31 234 HIS A O 1
ATOM 1861 N N . VAL A 1 235 ? 1.709 1.573 -19.133 1.00 91.06 235 VAL A N 1
ATOM 1862 C CA . VAL A 1 235 ? 1.002 2.853 -18.979 1.00 91.06 235 VAL A CA 1
ATOM 1863 C C . VAL A 1 235 ? 1.050 3.687 -20.256 1.00 91.06 235 VAL A C 1
ATOM 1865 O O . VAL A 1 235 ? 0.057 4.308 -20.626 1.00 91.06 235 VAL A O 1
ATOM 1868 N N . ALA A 1 236 ? 2.170 3.666 -20.987 1.00 89.38 236 ALA A N 1
ATOM 1869 C CA . ALA A 1 236 ? 2.286 4.376 -22.257 1.00 89.38 236 ALA A CA 1
ATOM 1870 C C . ALA A 1 236 ? 1.237 3.942 -23.294 1.00 89.38 236 ALA A C 1
ATOM 1872 O O . ALA A 1 236 ? 0.938 4.728 -24.190 1.00 89.38 236 ALA A O 1
ATOM 1873 N N . ASN A 1 237 ? 0.671 2.737 -23.178 1.00 89.75 237 ASN A N 1
ATOM 1874 C CA . ASN A 1 237 ? -0.319 2.180 -24.101 1.00 89.75 237 ASN A CA 1
ATOM 1875 C C . ASN A 1 237 ? -1.709 1.984 -23.468 1.00 89.75 237 ASN A C 1
ATOM 1877 O O . ASN A 1 237 ? -2.605 1.478 -24.138 1.00 89.75 237 ASN A O 1
ATOM 1881 N N . ASP A 1 238 ? -1.901 2.377 -22.208 1.00 92.81 238 ASP A N 1
ATOM 1882 C CA . ASP A 1 238 ? -3.163 2.209 -21.490 1.00 92.81 238 ASP A CA 1
ATOM 1883 C C . ASP A 1 238 ? -4.085 3.421 -21.724 1.00 92.81 238 ASP A C 1
ATOM 1885 O O . ASP A 1 238 ? -3.858 4.522 -21.216 1.00 92.81 238 ASP A O 1
ATOM 1889 N N . GLU A 1 239 ? -5.137 3.226 -22.523 1.00 93.06 239 GLU A N 1
ATOM 1890 C CA . GLU A 1 239 ? -6.136 4.263 -22.812 1.00 93.06 239 GLU A CA 1
ATOM 1891 C C . GLU A 1 239 ? -6.924 4.681 -21.563 1.00 93.06 239 GLU A C 1
ATOM 1893 O O . GLU A 1 239 ? -7.237 5.862 -21.404 1.00 93.06 239 GLU A O 1
ATOM 1898 N N . ILE A 1 240 ? -7.181 3.746 -20.644 1.00 93.56 240 ILE A N 1
ATOM 1899 C CA . ILE A 1 240 ? -7.933 4.005 -19.413 1.00 93.56 240 ILE A CA 1
ATOM 1900 C C . ILE A 1 240 ? -7.084 4.853 -18.467 1.00 93.56 240 ILE A C 1
ATOM 1902 O O . ILE A 1 240 ? -7.592 5.812 -17.886 1.00 93.56 240 ILE A O 1
ATOM 1906 N N . ALA A 1 241 ? -5.782 4.569 -18.368 1.00 92.69 241 ALA A N 1
ATOM 1907 C CA . ALA A 1 241 ? -4.852 5.394 -17.597 1.00 92.69 241 ALA A CA 1
ATOM 1908 C C . ALA A 1 241 ? -4.810 6.842 -18.106 1.00 92.69 241 ALA A C 1
ATOM 1910 O O . ALA A 1 241 ? -4.778 7.770 -17.302 1.00 92.69 241 ALA A O 1
ATOM 1911 N N . ARG A 1 242 ? -4.845 7.058 -19.428 1.00 92.25 242 ARG A N 1
ATOM 1912 C CA . ARG A 1 242 ? -4.853 8.413 -20.011 1.00 92.25 242 ARG A CA 1
ATOM 1913 C C . ARG A 1 242 ? -6.133 9.185 -19.708 1.00 92.25 242 ARG A C 1
ATOM 1915 O O . ARG A 1 242 ? -6.071 10.396 -19.534 1.00 92.25 242 ARG A O 1
ATOM 1922 N N . GLU A 1 243 ? -7.276 8.505 -19.680 1.00 93.88 243 GLU A N 1
ATOM 1923 C CA . GLU A 1 243 ? -8.569 9.135 -19.402 1.00 93.88 243 GLU A CA 1
ATOM 1924 C C . GLU A 1 243 ? -8.770 9.399 -17.905 1.00 93.88 243 GLU A C 1
ATOM 1926 O O . GLU A 1 243 ? -9.234 10.470 -17.515 1.00 93.88 243 GLU A O 1
ATOM 1931 N N . LYS A 1 244 ? -8.435 8.419 -17.063 1.00 93.38 244 LYS A N 1
ATOM 1932 C CA . LYS A 1 244 ? -8.837 8.397 -15.651 1.00 93.38 244 LYS A CA 1
ATOM 1933 C C . LYS A 1 244 ? -7.709 8.678 -14.670 1.00 93.38 244 LYS A C 1
ATOM 1935 O O . LYS A 1 244 ? -7.989 8.954 -13.507 1.00 93.38 244 LYS A O 1
ATOM 1940 N N . GLY A 1 245 ? -6.460 8.582 -15.111 1.00 94.12 245 GLY A N 1
ATOM 1941 C CA . GLY A 1 245 ? -5.284 8.631 -14.253 1.00 94.12 245 GLY A CA 1
ATOM 1942 C C . GLY A 1 245 ? -5.081 7.361 -13.426 1.00 94.12 245 GLY A C 1
ATOM 1943 O O . GLY A 1 245 ? -5.990 6.550 -13.215 1.00 94.12 245 GLY A O 1
ATOM 1944 N N . LEU A 1 246 ? -3.858 7.195 -12.938 1.00 94.81 246 LEU A N 1
ATOM 1945 C CA . LEU A 1 246 ? -3.417 6.039 -12.160 1.00 94.81 246 LEU A CA 1
ATOM 1946 C C . LEU A 1 246 ? -3.450 6.302 -10.655 1.00 94.81 246 LEU A C 1
ATOM 1948 O O . LEU A 1 246 ? -3.198 7.407 -10.186 1.00 94.81 246 LEU A O 1
ATOM 1952 N N . HIS A 1 247 ? -3.702 5.246 -9.885 1.00 92.31 247 HIS A N 1
ATOM 1953 C CA . HIS A 1 247 ? -3.581 5.266 -8.431 1.00 92.31 247 HIS A CA 1
ATOM 1954 C C . HIS A 1 247 ? -2.510 4.286 -7.940 1.00 92.31 247 HIS A C 1
ATOM 1956 O O . HIS A 1 247 ? -1.565 4.684 -7.255 1.00 92.31 247 HIS A O 1
ATOM 1962 N N . ILE A 1 248 ? -2.640 3.006 -8.297 1.00 93.38 248 ILE A N 1
ATOM 1963 C CA . ILE A 1 248 ? -1.721 1.940 -7.884 1.00 93.38 248 ILE A CA 1
ATOM 1964 C C . ILE A 1 248 ? -1.452 1.015 -9.068 1.00 93.38 248 ILE A C 1
ATOM 1966 O O . ILE A 1 248 ? -2.363 0.616 -9.785 1.00 93.38 248 ILE A O 1
ATOM 1970 N N . VAL A 1 249 ? -0.197 0.609 -9.221 1.00 95.25 249 VAL A N 1
ATOM 1971 C CA . VAL A 1 249 ? 0.203 -0.497 -10.091 1.00 95.25 249 VAL A CA 1
ATOM 1972 C C . VAL A 1 249 ? 0.904 -1.536 -9.227 1.00 95.25 249 VAL A C 1
ATOM 1974 O O . VAL A 1 249 ? 1.826 -1.193 -8.493 1.00 95.25 249 VAL A O 1
ATOM 1977 N N . LYS A 1 250 ? 0.471 -2.797 -9.271 1.00 95.06 250 LYS A N 1
ATOM 1978 C CA . LYS A 1 250 ? 1.047 -3.876 -8.458 1.00 95.06 250 LYS A CA 1
ATOM 1979 C C . LYS A 1 250 ? 1.823 -4.844 -9.333 1.00 95.06 250 LYS A C 1
ATOM 1981 O O . LYS A 1 250 ? 1.292 -5.375 -10.309 1.00 95.06 250 LYS A O 1
ATOM 1986 N N . LEU A 1 251 ? 3.057 -5.100 -8.927 1.00 96.62 251 LEU A N 1
ATOM 1987 C CA . LEU A 1 251 ? 3.957 -6.065 -9.521 1.00 96.62 251 LEU A CA 1
ATOM 1988 C C . LEU A 1 251 ? 4.258 -7.169 -8.510 1.00 96.62 251 LEU A C 1
ATOM 1990 O O . LEU A 1 251 ? 4.592 -6.879 -7.362 1.00 96.62 251 LEU A O 1
ATOM 1994 N N . LYS A 1 252 ? 4.192 -8.428 -8.934 1.00 95.62 252 LYS A N 1
ATOM 1995 C CA . LYS A 1 252 ? 4.539 -9.584 -8.104 1.00 95.62 252 LYS A CA 1
ATOM 1996 C C . LYS A 1 252 ? 5.781 -10.268 -8.642 1.00 95.62 252 LYS A C 1
ATOM 1998 O O . LYS A 1 252 ? 5.896 -10.494 -9.841 1.00 95.62 252 LYS A O 1
ATOM 2003 N N . TYR A 1 253 ? 6.707 -10.606 -7.756 1.00 96.06 253 TYR A N 1
ATOM 2004 C CA . TYR A 1 253 ? 7.889 -11.355 -8.143 1.00 96.06 253 TYR A CA 1
ATOM 2005 C C . TYR A 1 253 ? 7.529 -12.796 -8.522 1.00 96.06 253 TYR A C 1
ATOM 2007 O O . TYR A 1 253 ? 6.825 -13.487 -7.784 1.00 96.06 253 TYR A O 1
ATOM 2015 N N . SER A 1 254 ? 8.036 -13.260 -9.660 1.00 94.62 254 SER A N 1
ATOM 2016 C CA . SER A 1 254 ? 7.811 -14.605 -10.176 1.00 94.62 254 SER A CA 1
ATOM 2017 C C . SER A 1 254 ? 9.091 -15.422 -10.092 1.00 94.62 254 SER A C 1
ATOM 2019 O O . SER A 1 254 ? 10.105 -15.110 -10.712 1.00 94.62 254 SER A O 1
ATOM 2021 N N . LEU A 1 255 ? 9.050 -16.528 -9.344 1.00 93.25 255 LEU A N 1
ATOM 2022 C CA . LEU A 1 255 ? 10.183 -17.457 -9.248 1.00 93.25 255 LEU A CA 1
ATOM 2023 C C . LEU A 1 255 ? 10.494 -18.159 -10.578 1.00 93.25 255 LEU A C 1
ATOM 2025 O O . LEU A 1 255 ? 11.600 -18.668 -10.752 1.00 93.25 255 LEU A O 1
ATOM 2029 N N . ARG A 1 256 ? 9.529 -18.204 -11.506 1.00 93.56 256 ARG A N 1
ATOM 2030 C CA . ARG A 1 256 ? 9.686 -18.851 -12.812 1.00 93.56 256 ARG A CA 1
ATOM 2031 C C . ARG A 1 256 ? 10.485 -17.979 -13.777 1.00 93.56 256 ARG A C 1
ATOM 2033 O O . ARG A 1 256 ? 11.413 -18.483 -14.401 1.00 93.56 256 ARG A O 1
ATOM 2040 N N . SER A 1 257 ? 10.100 -16.713 -13.919 1.00 93.75 257 SER A N 1
ATOM 2041 C CA . SER A 1 257 ? 10.782 -15.749 -14.793 1.00 93.75 257 SER A CA 1
ATOM 2042 C C . SER A 1 257 ? 11.970 -15.077 -14.103 1.00 93.75 257 SER A C 1
ATOM 2044 O O . SER A 1 257 ? 12.851 -14.562 -14.777 1.00 93.75 257 SER A O 1
ATOM 2046 N N . GLN A 1 258 ? 12.031 -15.138 -12.769 1.00 95.25 258 GLN A N 1
ATOM 2047 C CA . GLN A 1 258 ? 12.953 -14.376 -11.927 1.00 95.25 258 GLN A CA 1
ATOM 2048 C C . GLN A 1 258 ? 12.806 -12.853 -12.069 1.00 95.25 258 GLN A C 1
ATOM 2050 O O . GLN A 1 258 ? 13.727 -12.108 -11.712 1.00 95.25 258 GLN A O 1
ATOM 2055 N N . GLU A 1 259 ? 11.633 -12.391 -12.493 1.00 95.75 259 GLU A N 1
ATOM 2056 C CA . GLU A 1 259 ? 11.305 -10.988 -12.732 1.00 95.75 259 GLU A CA 1
ATOM 2057 C C . GLU A 1 259 ? 10.009 -10.588 -12.011 1.00 95.75 259 GLU A C 1
ATOM 2059 O O . GLU A 1 259 ? 9.285 -11.422 -11.464 1.00 95.75 259 GLU A O 1
ATOM 2064 N N . PHE A 1 260 ? 9.738 -9.284 -11.979 1.00 97.12 260 PHE A N 1
ATOM 2065 C CA . PHE A 1 260 ? 8.465 -8.746 -11.514 1.00 97.12 260 PHE A CA 1
ATOM 2066 C C . PHE A 1 260 ? 7.441 -8.752 -12.650 1.00 97.12 260 PHE A C 1
ATOM 2068 O O . PHE A 1 260 ? 7.689 -8.203 -13.721 1.00 97.12 260 PHE A O 1
ATOM 2075 N N . GLU A 1 261 ? 6.274 -9.330 -12.391 1.00 96.12 261 GLU A N 1
ATOM 2076 C CA . GLU A 1 261 ? 5.161 -9.439 -13.331 1.00 96.12 261 GLU A CA 1
ATOM 2077 C C . GLU A 1 261 ? 4.027 -8.501 -12.906 1.00 96.12 261 GLU A C 1
ATOM 2079 O O . GLU A 1 261 ? 3.711 -8.380 -11.720 1.00 96.12 261 GLU A O 1
ATOM 2084 N N . LEU A 1 262 ? 3.422 -7.806 -13.871 1.00 95.38 262 LEU A N 1
ATOM 2085 C CA . LEU A 1 262 ? 2.278 -6.929 -13.633 1.00 95.38 262 LEU A CA 1
ATOM 2086 C C . LEU A 1 262 ? 1.045 -7.767 -13.291 1.00 95.38 262 LEU A C 1
ATOM 2088 O O . LEU A 1 262 ? 0.631 -8.582 -14.108 1.00 95.38 262 LEU A O 1
ATOM 2092 N N . ILE A 1 263 ? 0.442 -7.520 -12.125 1.00 93.62 263 ILE A N 1
ATOM 2093 C CA . ILE A 1 263 ? -0.741 -8.262 -11.660 1.00 93.62 263 ILE A CA 1
ATOM 2094 C C . ILE A 1 263 ? -1.994 -7.398 -11.529 1.00 93.62 263 ILE A C 1
ATOM 2096 O O . ILE A 1 263 ? -3.098 -7.908 -11.685 1.00 93.62 263 ILE A O 1
ATOM 2100 N N . VAL A 1 264 ? -1.869 -6.101 -11.232 1.00 92.44 264 VAL A N 1
ATOM 2101 C CA . VAL A 1 264 ? -3.030 -5.222 -11.010 1.00 92.44 264 VAL A CA 1
ATOM 2102 C C . VAL A 1 264 ? -2.707 -3.794 -11.435 1.00 92.44 264 VAL A C 1
ATOM 2104 O O . VAL A 1 264 ? -1.654 -3.269 -11.072 1.00 92.44 264 VAL A O 1
ATOM 2107 N N . VAL A 1 265 ? -3.649 -3.150 -12.122 1.00 94.12 265 VAL A N 1
ATOM 2108 C CA . VAL A 1 265 ? -3.683 -1.697 -12.339 1.00 94.12 265 VAL A CA 1
ATOM 2109 C C . VAL A 1 265 ? -4.959 -1.141 -11.715 1.00 94.12 265 VAL A C 1
ATOM 2111 O O . VAL A 1 265 ? -6.049 -1.657 -11.949 1.00 94.12 265 VAL A O 1
ATOM 2114 N N . GLU A 1 266 ? -4.815 -0.106 -10.898 1.00 93.31 266 GLU A N 1
ATOM 2115 C CA . GLU A 1 266 ? -5.884 0.585 -10.182 1.00 93.31 266 GLU A CA 1
ATOM 2116 C C . GLU A 1 266 ? -5.869 2.067 -10.563 1.00 93.31 266 GLU A C 1
ATOM 2118 O O . GLU A 1 266 ? -4.839 2.738 -10.448 1.00 93.31 266 GLU A O 1
ATOM 2123 N N . TYR A 1 267 ? -7.020 2.579 -10.991 1.00 93.88 267 TYR A N 1
ATOM 2124 C CA . TYR A 1 267 ? -7.186 3.948 -11.482 1.00 93.88 267 TYR A CA 1
ATOM 2125 C C . TYR A 1 267 ? -7.723 4.885 -10.388 1.00 93.88 267 TYR A C 1
ATOM 2127 O O . TYR A 1 267 ? -8.200 4.440 -9.334 1.00 93.88 267 TYR A O 1
ATOM 2135 N N . LEU A 1 268 ? -7.662 6.202 -10.618 1.00 91.50 268 LEU A N 1
ATOM 2136 C CA . LEU A 1 268 ? -8.113 7.195 -9.628 1.00 91.50 268 LEU A CA 1
ATOM 2137 C C . LEU A 1 268 ? -9.607 7.078 -9.290 1.00 91.50 268 LEU A C 1
ATOM 2139 O O . LEU A 1 268 ? -9.984 7.315 -8.143 1.00 91.50 268 LEU A O 1
ATOM 2143 N N . ASP A 1 269 ? -10.440 6.650 -10.244 1.00 88.69 269 ASP A N 1
ATOM 2144 C CA . ASP A 1 269 ? -11.879 6.412 -10.038 1.00 88.69 269 ASP A CA 1
ATOM 2145 C C . ASP A 1 269 ? -12.189 5.128 -9.235 1.00 88.69 269 ASP A C 1
ATOM 2147 O O . ASP A 1 269 ? -13.355 4.815 -8.976 1.00 88.69 269 ASP A O 1
ATOM 2151 N N . GLY A 1 270 ? -11.152 4.368 -8.860 1.00 86.00 270 GLY A N 1
ATOM 2152 C CA . GLY A 1 270 ? -11.253 3.107 -8.130 1.00 86.00 270 GLY A CA 1
ATOM 2153 C C . GLY A 1 270 ? -11.594 1.893 -8.996 1.00 86.00 270 GLY A C 1
ATOM 2154 O O . GLY A 1 270 ? -11.818 0.811 -8.451 1.00 86.00 270 GLY A O 1
ATOM 2155 N N . SER A 1 271 ? -11.650 2.038 -10.325 1.00 88.62 271 SER A N 1
ATOM 2156 C CA . SER A 1 271 ? -11.701 0.886 -11.229 1.00 88.62 271 SER A CA 1
ATOM 2157 C C . SER A 1 271 ? -10.364 0.138 -11.251 1.00 88.62 271 SER A C 1
ATOM 2159 O O . SER A 1 271 ? -9.309 0.714 -10.977 1.00 88.62 271 SER A O 1
ATOM 2161 N N . ILE A 1 272 ? -10.422 -1.166 -11.536 1.00 89.75 272 ILE A N 1
ATOM 2162 C CA . ILE A 1 272 ? -9.267 -2.068 -11.518 1.00 89.75 272 ILE A CA 1
ATOM 2163 C C . ILE A 1 272 ? -9.258 -2.963 -12.752 1.00 89.75 272 ILE A C 1
ATOM 2165 O O . ILE A 1 272 ? -10.308 -3.448 -13.179 1.00 89.75 272 ILE A O 1
ATOM 2169 N N . ILE A 1 273 ? -8.056 -3.251 -13.248 1.00 90.94 273 ILE A N 1
ATOM 2170 C CA . ILE A 1 273 ? -7.770 -4.359 -14.156 1.00 90.94 273 ILE A CA 1
ATOM 2171 C C . ILE A 1 273 ? -6.830 -5.340 -13.454 1.00 90.94 273 ILE A C 1
ATOM 2173 O O . ILE A 1 273 ? -5.721 -4.980 -13.059 1.00 90.94 273 ILE A O 1
ATOM 2177 N N . ASN A 1 274 ? -7.278 -6.589 -13.315 1.00 88.56 274 ASN A N 1
ATOM 2178 C CA . ASN A 1 274 ? -6.433 -7.695 -12.872 1.00 88.56 274 ASN A CA 1
ATOM 2179 C C . ASN A 1 274 ? -5.768 -8.340 -14.100 1.00 88.56 274 ASN A C 1
ATOM 2181 O O . ASN A 1 274 ? -6.441 -8.715 -15.064 1.00 88.56 274 ASN A O 1
ATOM 2185 N N . HIS A 1 275 ? -4.449 -8.478 -14.056 1.00 86.56 275 HIS A N 1
ATOM 2186 C CA . HIS A 1 275 ? -3.647 -9.186 -15.043 1.00 86.56 275 HIS A CA 1
ATOM 2187 C C . HIS A 1 275 ? -3.416 -10.611 -14.546 1.00 86.56 275 HIS A C 1
ATOM 2189 O O . HIS A 1 275 ? -2.954 -10.824 -13.426 1.00 86.56 275 HIS A O 1
ATOM 2195 N N . LYS A 1 276 ? -3.760 -11.596 -15.376 1.00 70.31 276 LYS A N 1
ATOM 2196 C CA . LYS A 1 276 ? -3.537 -13.001 -15.034 1.00 70.31 276 LYS A CA 1
ATOM 2197 C C . LYS A 1 276 ? -2.046 -13.322 -15.110 1.00 70.31 276 LYS A C 1
ATOM 2199 O O . LYS A 1 276 ? -1.428 -13.035 -16.135 1.00 70.31 276 LYS A O 1
ATOM 2204 N N . ASN A 1 277 ? -1.536 -13.959 -14.059 1.00 55.50 277 ASN A N 1
ATOM 2205 C CA . ASN A 1 277 ? -0.276 -14.708 -14.091 1.00 55.50 277 ASN A CA 1
ATOM 2206 C C . ASN A 1 277 ? -0.436 -16.029 -14.853 1.00 55.50 277 ASN A C 1
ATOM 2208 O O . ASN A 1 277 ? -1.542 -16.618 -14.779 1.00 55.50 277 ASN A O 1
#

Sequence (277 aa):
MAEWKELKSQILAGTKIDSQGESNTKEFLLWLKNRFNARGKIPLGQQHDMSKEAVGHINNFDVIPDKTDESHWNLVGDIYFHDVDIDSALRGFSYSVNIDITGDLENKEVAVYVPFPHYNSSDLLEEIVELSDGISAGAWKKKNASPDYISLAISLALFVAAPAYTNIWNTKISPVLSKLKDRLGNSHSTDFVQVAKGHLEEIYGIYFIPERGREEGCFILEKIIAGIELVNRHVANDEIAREKGLHIVKLKYSLRSQEFELIVVEYLDGSIINHKN

pLDDT: mean 87.28, std 9.37, range [49.59, 97.38]

Secondary structure (DSSP, 8-state):
---EEEEEEEEEEESS--TTS----HHHHHHHHHHHHHH-PEEEESTT-TTSPEEEEEEEEEEEE-SS-TT-EEEEEEEEEESS-HHHHHSS---EEEEEEEE-TTT-SEEEEEPTTGGG-HHHHHHHHTTSTTEEEEEEEE--SSGGGEEEEEE-S---THHHHHHHIIIIIHHHHHHHHHHH-TT-EEEEEEEEE-TTS-EEEEEEEPPTT-HHHH--HHHHHHHHHHHHHHHTT-HHHHHH-EEEEEEEE-TTTSSEEEEEEEETTS-EEEPP-

Foldseek 3Di:
DWDKDKDFFFFAFKQDQDPQRDGDDLVVLVVVQVVQQVLAWAFQAFLPPLVDDGFWTWGDWDKAADPVDNVMITITTMTMGTDDDCCVRHVGHYDWDWDWDDADPPQAQKEKAAEPPQQVDPVSQVVLNVLDHRYTYTHGYMDGPCRHAEMEMEGPPEDDPDVVVVCCCVPPVVSSLVVVCVVSDLSHYYWYWYWYAAPVRDIAIEIEAEDRSCVVLCSDPVQVVVSVVVVVVVRVPDPCCVVFNFHYWYWYQDPVVRHTDTAKTAGSSGDIDGDDD